Protein AF-A0A182RB66-F1 (afdb_monomer)

Foldseek 3Di:
DAFLALPPPD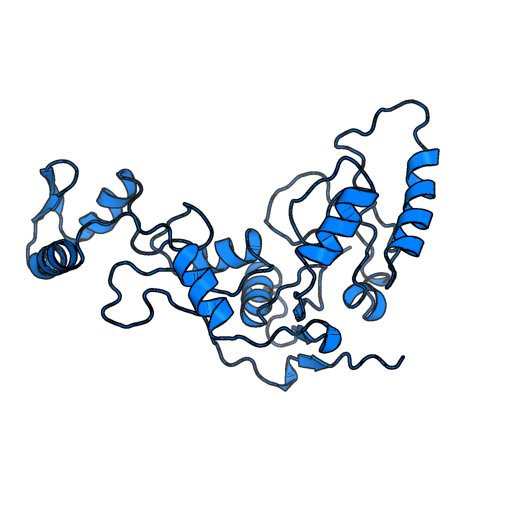DDDGLDADQVLLDPCLLQALDAFSHRNPSDGDNDLVVLLVVCVVVVVPCPPDQQDPVSRRQAASAARDGDNDSVVSSVCSCPLVQQQFKTWSRYNYTANEVVLSLLSCVVPVVVASVPTAIEGHPNNHDDDDVVLVVVLVVLAPDPDDDLVVVVVLVVCLVDQWDQDPVPRDIDGSVCVQVVCVVVVDHQKAASNDSDHDPDPSVLQSVCSHHVRHHFSKIAGSNDPDPPRIDGDDDDDDPVRYDYCPDPD

Radius of gyration: 21.82 Å; Cα contacts (8 Å, |Δi|>4): 409; chains: 1; bounding box: 57×40×67 Å

Mean predicted aligned error: 9.36 Å

Sequence (261 aa):
MVALQPWNGKDGNKMLLHTSKLTDQFLTAPFKCTAFNCGFYTNTSQTMASHFQRHQKLTTVHPITRDSSWLECCYCNYVSLSVHNLLQHIETVHKYSAYQCDRCCYRSRDPNSVRVHQLNYHLEYDADAKIVWIPSRQKEYSSMDRDIIMNHLKINFNDMEEYQNHMKAHGLIYIACHVCDLIVAANKMIDHISSHNIFMIQCIYCDYGINDVNTIMKHVVDEHSDELLCYHVRCSKNVPPFIRVQNRISPERFINCEQNF

InterPro domains:
  IPR013087 Zinc finger C2H2-type [SM00355] (31-55)
  IPR013087 Zinc finger C2H2-type [SM00355] (71-94)
  IPR013087 Zinc finger C2H2-type [SM00355] (99-122)
  IPR013087 Zinc finger C2H2-type [SM00355] (175-196)
  IPR013087 Zinc finger C2H2-type [SM00355] (201-224)

pLDDT: mean 80.56, std 15.14, range [34.31, 97.31]

Secondary structure (DSSP, 8-state):
-EESS---S--S---EE-GGG--HHHHH-SEE--STT---EES-HHHHHHHHHHHHTT-TTS-S-TT-GGGB-SSSS-B-SSHHHHHHHHHHTSTT--EEESSSS-EESSHHHHHHHHHHH-GGGTTT--EEE-GGG-----HHHHHHHHHH-----S-HHHHHHHHHGGGSSEEE-TTT--EEEGGGHHHHHHTTT--SEEESSSS-EES-HHHHHHHHHHH-TTS-SEEEETT--SSSSEEEP-----GGGEEE-----

Structure (mmCIF, N/CA/C/O backbone):
data_AF-A0A182RB66-F1
#
_entry.id   AF-A0A182RB66-F1
#
loop_
_atom_site.group_PDB
_atom_site.id
_atom_site.type_symbol
_atom_site.label_atom_id
_atom_site.label_alt_id
_atom_site.label_comp_id
_atom_site.label_asym_id
_atom_site.label_entity_id
_atom_site.label_seq_id
_atom_site.pdbx_PDB_ins_code
_atom_site.Cartn_x
_atom_site.Cartn_y
_atom_site.Cartn_z
_atom_site.occupancy
_atom_site.B_iso_or_equiv
_atom_site.auth_seq_id
_atom_site.auth_comp_id
_atom_site.auth_asym_id
_atom_site.auth_atom_id
_atom_site.pdbx_PDB_model_num
ATOM 1 N N . MET A 1 1 ? -2.127 -16.569 -14.114 1.00 64.25 1 MET A N 1
ATOM 2 C CA . MET A 1 1 ? -1.879 -15.151 -14.459 1.00 64.25 1 MET A CA 1
ATOM 3 C C . MET A 1 1 ? -2.036 -14.337 -13.189 1.00 64.25 1 MET A C 1
ATOM 5 O O . MET A 1 1 ? -2.871 -14.696 -12.371 1.00 64.25 1 MET A O 1
ATOM 9 N N . VAL A 1 2 ? -1.229 -13.299 -13.017 1.00 66.75 2 VAL A N 1
ATOM 10 C CA . VAL A 1 2 ? -1.176 -12.421 -11.843 1.00 66.75 2 VAL A CA 1
ATOM 11 C C . VAL A 1 2 ? -1.610 -11.024 -12.281 1.00 66.75 2 VAL A C 1
ATOM 13 O O . VAL A 1 2 ? -1.240 -10.590 -13.371 1.00 66.75 2 VAL A O 1
ATOM 16 N N . ALA A 1 3 ? -2.406 -10.326 -11.475 1.00 65.94 3 ALA A N 1
ATOM 17 C CA . ALA A 1 3 ? -2.737 -8.927 -11.739 1.00 65.94 3 ALA A CA 1
ATOM 18 C C . ALA A 1 3 ? -1.517 -8.024 -11.460 1.00 65.94 3 ALA A C 1
ATOM 20 O O . ALA A 1 3 ? -0.826 -8.205 -10.458 1.00 65.94 3 ALA A O 1
ATOM 21 N N . LEU A 1 4 ? -1.235 -7.078 -12.361 1.00 58.84 4 LEU A N 1
ATOM 22 C CA . LEU A 1 4 ? -0.075 -6.178 -12.282 1.00 58.84 4 LEU A CA 1
ATOM 23 C C . LEU A 1 4 ? -0.298 -4.919 -11.443 1.00 58.84 4 LEU A C 1
ATOM 25 O O . LEU A 1 4 ? 0.680 -4.283 -11.068 1.00 58.84 4 LEU A O 1
ATOM 29 N N . GLN A 1 5 ? -1.543 -4.547 -11.161 1.00 59.75 5 GLN A N 1
ATOM 30 C CA . GLN A 1 5 ? -1.842 -3.440 -10.256 1.00 59.75 5 GLN A CA 1
ATOM 31 C C . GLN A 1 5 ? -1.922 -3.947 -8.808 1.00 59.75 5 GLN A C 1
ATOM 33 O O . GLN A 1 5 ? -2.239 -5.127 -8.598 1.00 59.75 5 GLN A O 1
ATOM 38 N N . PRO A 1 6 ? -1.647 -3.097 -7.800 1.00 54.81 6 PRO A N 1
ATOM 39 C CA . PRO A 1 6 ? -1.922 -3.460 -6.420 1.00 54.81 6 PRO A CA 1
ATOM 40 C C . PRO A 1 6 ? -3.418 -3.709 -6.336 1.00 54.81 6 PRO A C 1
ATOM 42 O O . PRO A 1 6 ? -4.219 -2.875 -6.750 1.00 54.81 6 PRO A O 1
ATOM 45 N N . TRP A 1 7 ? -3.797 -4.895 -5.885 1.00 51.06 7 TRP A N 1
ATOM 46 C CA . TRP A 1 7 ? -5.198 -5.261 -5.797 1.00 51.06 7 TRP A CA 1
ATOM 47 C C . TRP A 1 7 ? -5.883 -4.334 -4.782 1.00 51.06 7 TRP A C 1
ATOM 49 O O . TRP A 1 7 ? -5.782 -4.561 -3.585 1.00 51.06 7 TRP A O 1
ATOM 59 N N . ASN A 1 8 ? -6.560 -3.286 -5.257 1.00 46.94 8 ASN A N 1
ATOM 60 C CA . ASN A 1 8 ? -7.491 -2.460 -4.477 1.00 46.94 8 ASN A CA 1
ATOM 61 C C . ASN A 1 8 ? -8.956 -2.856 -4.743 1.00 46.94 8 ASN A C 1
ATOM 63 O O . ASN A 1 8 ? -9.882 -2.105 -4.446 1.00 46.94 8 ASN A O 1
ATOM 67 N N . GLY A 1 9 ? -9.179 -4.022 -5.357 1.00 42.06 9 GLY A N 1
ATOM 68 C CA . GLY A 1 9 ? -10.512 -4.582 -5.563 1.00 42.06 9 GLY A CA 1
ATOM 69 C C . GLY A 1 9 ? -11.402 -3.847 -6.573 1.00 42.06 9 GLY A C 1
ATOM 70 O O . GLY A 1 9 ? -12.602 -4.106 -6.585 1.00 42.06 9 GLY A O 1
ATOM 71 N N . LYS A 1 10 ? -10.878 -2.956 -7.431 1.00 42.31 10 LYS A N 1
ATOM 72 C CA . LYS A 1 10 ? -11.688 -2.323 -8.489 1.00 42.31 10 LYS A CA 1
ATOM 73 C C . LYS A 1 10 ? -11.610 -3.123 -9.793 1.00 42.31 10 LYS A C 1
ATOM 75 O O . LYS A 1 10 ? -10.611 -3.104 -10.506 1.00 42.31 10 LYS A O 1
ATOM 80 N N . ASP A 1 11 ? -12.690 -3.846 -10.087 1.00 46.03 11 ASP A N 1
ATOM 81 C CA . ASP A 1 11 ? -12.911 -4.566 -11.343 1.00 46.03 11 ASP A CA 1
ATOM 82 C C . ASP A 1 11 ? -12.978 -3.590 -12.531 1.00 46.03 11 ASP A C 1
ATOM 84 O O . ASP A 1 11 ? -13.968 -2.894 -12.745 1.00 46.03 11 ASP A O 1
ATOM 88 N N . GLY A 1 12 ? -11.916 -3.560 -13.334 1.00 44.66 12 GLY A N 1
ATOM 89 C CA . GLY A 1 12 ? -11.898 -2.878 -14.624 1.00 44.66 12 GLY A CA 1
ATOM 90 C C . GLY A 1 12 ? -10.659 -3.261 -15.425 1.00 44.66 12 GLY A C 1
ATOM 91 O O . GLY A 1 12 ? -9.582 -2.748 -15.169 1.00 44.66 12 GLY A O 1
ATOM 92 N N . ASN A 1 13 ? -10.809 -4.189 -16.377 1.00 47.66 13 ASN A N 1
ATOM 93 C CA . ASN A 1 13 ? -9.812 -4.579 -17.389 1.00 47.66 13 ASN A CA 1
ATOM 94 C C . ASN A 1 13 ? -8.408 -4.917 -16.856 1.00 47.66 13 ASN A C 1
ATOM 96 O O . ASN A 1 13 ? -7.437 -4.184 -17.013 1.00 47.66 13 ASN A O 1
ATOM 100 N N . LYS A 1 14 ? -8.312 -6.113 -16.268 1.00 54.12 14 LYS A N 1
ATOM 101 C CA . LYS A 1 14 ? -7.110 -6.685 -15.653 1.00 54.12 14 LYS A CA 1
ATOM 102 C C . LYS A 1 14 ? -5.886 -6.599 -16.582 1.00 54.12 14 LYS A C 1
ATOM 104 O O . LYS A 1 14 ? -5.766 -7.352 -17.549 1.00 54.12 14 LYS A O 1
ATOM 109 N N . MET A 1 15 ? -4.929 -5.749 -16.219 1.00 67.19 15 MET A N 1
ATOM 110 C CA . MET A 1 15 ? -3.549 -5.820 -16.697 1.00 67.19 15 MET A CA 1
ATOM 111 C C . MET A 1 15 ? -2.899 -7.081 -16.120 1.00 67.19 15 MET A C 1
ATOM 113 O O . MET A 1 15 ? -2.427 -7.103 -14.983 1.00 67.19 15 MET A O 1
ATOM 117 N N . LEU A 1 16 ? -2.981 -8.181 -16.869 1.00 74.00 16 LEU A N 1
ATOM 118 C CA . LEU A 1 16 ? -2.509 -9.494 -16.437 1.00 74.00 16 LEU A CA 1
ATOM 119 C C . LEU A 1 16 ? -1.073 -9.745 -16.890 1.00 74.00 16 LEU A C 1
ATOM 121 O O . LEU A 1 16 ? -0.700 -9.469 -18.029 1.00 74.00 16 LEU A O 1
ATOM 125 N N . LEU A 1 17 ? -0.294 -10.358 -16.008 1.00 81.06 17 LEU A N 1
ATOM 126 C CA . LEU A 1 17 ? 1.013 -10.924 -16.297 1.00 81.06 17 LEU A CA 1
ATOM 127 C C . LEU A 1 17 ? 0.946 -12.444 -16.176 1.00 81.06 17 LEU A C 1
ATOM 129 O O . LEU A 1 17 ? 0.341 -12.989 -15.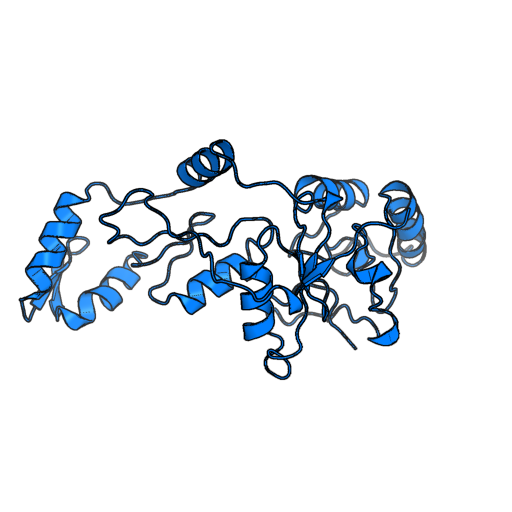251 1.00 81.06 17 LEU A O 1
ATOM 133 N N . HIS A 1 18 ? 1.585 -13.172 -17.086 1.00 83.25 18 HIS A N 1
ATOM 134 C CA . HIS A 1 18 ? 1.811 -14.592 -16.843 1.00 83.25 18 HIS A CA 1
ATOM 135 C C . HIS A 1 18 ? 2.675 -14.787 -15.594 1.00 83.25 18 HIS A C 1
ATOM 137 O O . HIS A 1 18 ? 3.691 -14.123 -15.432 1.00 83.25 18 HIS A O 1
ATOM 143 N N . THR A 1 19 ? 2.293 -15.730 -14.730 1.00 82.44 19 THR A N 1
ATOM 144 C CA . THR A 1 19 ? 3.001 -16.004 -13.469 1.00 82.44 19 THR A CA 1
ATOM 145 C C . THR A 1 19 ? 4.481 -16.333 -13.703 1.00 82.44 19 THR A C 1
ATOM 147 O O . THR A 1 19 ? 5.322 -15.947 -12.905 1.00 82.44 19 THR A O 1
ATOM 150 N N . SER A 1 20 ? 4.822 -16.940 -14.846 1.00 85.50 20 SER A N 1
ATOM 151 C CA . SER A 1 20 ? 6.209 -17.213 -15.253 1.00 85.50 20 SER A CA 1
ATOM 152 C C . SER A 1 20 ? 7.076 -15.965 -15.462 1.00 85.50 20 SER A C 1
ATOM 154 O O . SER A 1 20 ? 8.297 -16.074 -15.457 1.00 85.50 20 SER A O 1
ATOM 156 N N . LYS A 1 21 ? 6.473 -14.786 -15.659 1.00 87.75 21 LYS A N 1
ATOM 157 C CA . LYS A 1 21 ? 7.183 -13.506 -15.797 1.00 87.75 21 LYS A CA 1
ATOM 158 C C . LYS A 1 21 ? 7.322 -12.756 -14.465 1.00 87.75 21 LYS A C 1
ATOM 160 O O . LYS A 1 21 ? 8.001 -11.735 -14.426 1.00 87.75 21 LYS A O 1
ATOM 165 N N . LEU A 1 22 ? 6.694 -13.239 -13.390 1.00 87.56 22 LEU A N 1
ATOM 166 C CA . LEU A 1 22 ? 6.796 -12.662 -12.049 1.00 87.56 22 LEU A CA 1
ATOM 167 C C . LEU A 1 22 ? 8.047 -13.203 -11.336 1.00 87.56 22 LEU A C 1
ATOM 169 O O . LEU A 1 22 ? 7.955 -13.965 -10.381 1.00 87.56 22 LEU A O 1
ATOM 173 N N . THR A 1 23 ? 9.220 -12.864 -11.860 1.00 91.12 23 THR A N 1
ATOM 174 C CA . THR A 1 23 ? 10.509 -13.276 -11.287 1.00 91.12 23 THR A CA 1
ATOM 175 C C . THR A 1 23 ? 10.946 -12.335 -10.161 1.00 91.12 23 THR A C 1
ATOM 177 O O . THR A 1 23 ? 10.475 -11.198 -10.077 1.00 91.12 23 THR A O 1
ATOM 180 N N . ASP A 1 24 ? 11.916 -12.748 -9.344 1.00 89.31 24 ASP A N 1
ATOM 181 C CA . ASP A 1 24 ? 12.497 -11.890 -8.296 1.00 89.31 24 ASP A CA 1
ATOM 182 C C . ASP A 1 24 ? 13.080 -10.589 -8.872 1.00 89.31 24 ASP A C 1
ATOM 184 O O . ASP A 1 24 ? 12.926 -9.506 -8.304 1.00 89.31 24 ASP A O 1
ATOM 188 N N . GLN A 1 25 ? 13.691 -10.668 -10.057 1.00 92.62 25 GLN A N 1
ATOM 189 C CA . GLN A 1 25 ? 14.208 -9.501 -10.777 1.00 92.62 25 GLN A CA 1
ATOM 190 C C . GLN A 1 25 ? 13.083 -8.553 -11.211 1.00 92.62 25 GLN A C 1
ATOM 192 O O . GLN A 1 25 ? 13.214 -7.334 -11.087 1.00 92.62 25 GLN A O 1
ATOM 197 N N . PHE A 1 26 ? 11.956 -9.100 -11.675 1.00 92.62 26 PHE A N 1
ATOM 198 C CA . PHE A 1 26 ? 10.782 -8.301 -12.006 1.00 92.62 26 PHE A CA 1
ATOM 199 C C . PHE A 1 26 ? 10.230 -7.604 -10.755 1.00 92.62 26 PHE A C 1
ATOM 201 O O . PHE A 1 26 ? 10.012 -6.390 -10.768 1.00 92.62 26 PHE A O 1
ATOM 208 N N . LEU A 1 27 ? 10.038 -8.345 -9.658 1.00 91.06 27 LEU A N 1
ATOM 209 C CA . LEU A 1 27 ? 9.483 -7.835 -8.399 1.00 91.06 27 LEU A CA 1
ATOM 210 C C . LEU A 1 27 ? 10.347 -6.722 -7.789 1.00 91.06 27 LEU A C 1
ATOM 212 O O . LEU A 1 27 ? 9.823 -5.673 -7.398 1.00 91.06 27 LEU A O 1
ATOM 216 N N . THR A 1 28 ? 11.666 -6.900 -7.782 1.00 92.62 28 THR A N 1
ATOM 217 C CA . THR A 1 28 ? 12.620 -5.946 -7.190 1.00 92.62 28 THR A CA 1
ATOM 218 C C . THR A 1 28 ? 12.803 -4.677 -8.028 1.00 92.62 28 THR A C 1
ATOM 220 O O . THR A 1 28 ? 12.986 -3.585 -7.473 1.00 92.62 28 THR A O 1
ATOM 223 N N . ALA A 1 29 ? 12.642 -4.758 -9.353 1.00 94.06 29 ALA A N 1
ATOM 224 C CA . ALA A 1 29 ? 12.811 -3.610 -10.240 1.00 94.06 29 ALA A CA 1
ATOM 225 C C . ALA A 1 29 ? 11.883 -2.421 -9.878 1.00 94.06 29 ALA A C 1
ATOM 227 O O . ALA A 1 29 ? 10.716 -2.613 -9.520 1.00 94.06 29 ALA A O 1
ATOM 228 N N . PRO A 1 30 ? 12.363 -1.164 -9.928 1.00 93.88 30 PRO A N 1
ATOM 229 C CA . PRO A 1 30 ? 11.549 0.034 -9.714 1.00 93.88 30 PRO A CA 1
ATOM 230 C C . PRO A 1 30 ? 10.551 0.266 -10.842 1.00 93.88 30 PRO A C 1
ATOM 232 O O . PRO A 1 30 ? 9.415 0.634 -10.565 1.00 93.88 30 PRO A O 1
ATOM 235 N N . PHE A 1 31 ? 10.929 0.010 -12.092 1.00 94.94 31 PHE A N 1
ATOM 236 C CA . PHE A 1 31 ? 10.074 0.288 -13.239 1.00 94.94 31 PHE A CA 1
ATOM 237 C C . PHE A 1 31 ? 9.595 -1.021 -13.852 1.00 94.94 31 PHE A C 1
ATOM 239 O O . PHE A 1 31 ? 10.403 -1.867 -14.235 1.00 94.94 31 PHE A O 1
ATOM 246 N N . LYS A 1 32 ? 8.275 -1.166 -13.974 1.00 93.69 32 LYS A N 1
ATOM 247 C CA . LYS A 1 32 ? 7.607 -2.306 -14.608 1.00 93.69 32 LYS A CA 1
ATOM 248 C C . LYS A 1 32 ? 6.601 -1.781 -15.623 1.00 93.69 32 LYS A C 1
ATOM 250 O O . LYS A 1 32 ? 5.924 -0.791 -15.360 1.00 93.69 32 LYS A O 1
ATOM 255 N N . CYS A 1 33 ? 6.506 -2.434 -16.773 1.00 90.69 33 CYS A N 1
ATOM 256 C CA . CYS A 1 33 ? 5.466 -2.131 -17.740 1.00 90.69 33 CYS A CA 1
ATOM 257 C C . CYS A 1 33 ? 4.166 -2.823 -17.323 1.00 90.69 33 CYS A C 1
ATOM 259 O O . CYS A 1 33 ? 4.133 -4.042 -17.147 1.00 90.69 33 CYS A O 1
ATOM 261 N N . THR A 1 34 ? 3.105 -2.038 -17.197 1.00 87.88 34 THR A N 1
ATOM 262 C CA . THR A 1 34 ? 1.755 -2.503 -16.867 1.00 87.88 34 THR A CA 1
ATOM 263 C C . THR A 1 34 ? 0.995 -3.026 -18.077 1.00 87.88 34 THR A C 1
ATOM 265 O O . THR A 1 34 ? 0.014 -3.721 -17.869 1.00 87.88 34 THR A O 1
ATOM 268 N N . ALA A 1 35 ? 1.446 -2.779 -19.317 1.00 84.81 35 ALA A N 1
ATOM 269 C CA . ALA A 1 35 ? 0.765 -3.278 -20.512 1.00 84.81 35 ALA A CA 1
ATOM 270 C C . ALA A 1 35 ? 0.552 -4.798 -20.460 1.00 84.81 35 ALA A C 1
ATOM 272 O O . ALA A 1 35 ? 1.440 -5.553 -20.043 1.00 84.81 35 ALA A O 1
ATOM 273 N N . PHE A 1 36 ? -0.617 -5.232 -20.941 1.00 82.62 36 PHE A N 1
ATOM 274 C CA . PHE A 1 36 ? -1.063 -6.621 -20.885 1.00 82.62 36 PHE A CA 1
ATOM 275 C C . PHE A 1 36 ? 0.031 -7.594 -21.329 1.00 82.62 36 PHE A C 1
ATOM 277 O O . PHE A 1 36 ? 0.526 -7.548 -22.457 1.00 82.62 36 PHE A O 1
ATOM 284 N N . ASN A 1 37 ? 0.406 -8.483 -20.412 1.00 82.94 37 ASN A N 1
ATOM 285 C CA . ASN A 1 37 ? 1.409 -9.520 -20.595 1.00 82.94 37 ASN A CA 1
ATOM 286 C C . ASN A 1 37 ? 2.747 -9.029 -21.185 1.00 82.94 37 ASN A C 1
ATOM 288 O O . ASN A 1 37 ? 3.475 -9.818 -21.790 1.00 82.94 37 ASN A O 1
ATOM 292 N N . CYS A 1 38 ? 3.118 -7.759 -21.011 1.00 88.19 38 CYS A N 1
ATOM 293 C CA . CYS A 1 38 ? 4.413 -7.271 -21.470 1.00 88.19 38 CYS A CA 1
ATOM 294 C C . CYS A 1 38 ? 5.529 -7.910 -20.633 1.00 88.19 38 CYS A C 1
ATOM 296 O O . CYS A 1 38 ? 6.344 -8.682 -21.146 1.00 88.19 38 CYS A O 1
ATOM 298 N N . GLY A 1 39 ? 5.499 -7.673 -19.319 1.00 89.62 39 GLY A N 1
ATOM 299 C CA . GLY A 1 39 ? 6.496 -8.190 -18.379 1.00 89.62 39 GLY A CA 1
ATOM 300 C C . GLY A 1 39 ? 7.878 -7.564 -18.529 1.00 89.62 39 GLY A C 1
ATOM 301 O O . GLY A 1 39 ? 8.844 -8.103 -18.002 1.00 89.62 39 GLY A O 1
ATOM 302 N N . PHE A 1 40 ? 7.989 -6.446 -19.249 1.00 93.69 40 PHE A N 1
ATOM 303 C CA . PHE A 1 40 ? 9.221 -5.674 -19.290 1.00 93.69 40 PHE A CA 1
ATOM 304 C C . PHE A 1 40 ? 9.434 -4.950 -17.957 1.00 93.69 40 PHE A C 1
ATOM 306 O O . PHE A 1 40 ? 8.498 -4.374 -17.395 1.00 93.69 40 PHE A O 1
ATOM 313 N N . TYR A 1 41 ? 10.671 -4.951 -17.473 1.00 95.62 41 TYR A N 1
ATOM 314 C CA . TYR A 1 41 ? 11.088 -4.273 -16.252 1.00 95.62 41 TYR A CA 1
ATOM 315 C C . TYR A 1 41 ? 12.510 -3.743 -16.402 1.00 95.62 41 TYR A C 1
ATOM 317 O O . TYR A 1 41 ? 13.268 -4.196 -17.260 1.00 95.62 41 TYR A O 1
ATOM 325 N N . THR A 1 42 ? 12.873 -2.770 -15.571 1.00 96.56 42 THR A N 1
ATOM 326 C CA . THR A 1 42 ? 14.226 -2.212 -15.539 1.00 96.56 42 THR A CA 1
ATOM 327 C C . THR A 1 42 ? 14.488 -1.425 -14.255 1.00 96.56 42 THR A C 1
ATOM 329 O O . THR A 1 42 ? 13.564 -1.025 -13.542 1.00 96.56 42 THR A O 1
ATOM 332 N N . ASN A 1 43 ? 15.769 -1.175 -13.987 1.00 94.69 43 ASN A N 1
ATOM 333 C CA . ASN A 1 43 ? 16.257 -0.375 -12.870 1.00 94.69 43 ASN A CA 1
ATOM 334 C C . ASN A 1 43 ? 16.429 1.116 -13.189 1.00 94.69 43 ASN A C 1
ATOM 336 O O . ASN A 1 43 ? 16.695 1.885 -12.271 1.00 94.69 43 ASN A O 1
ATOM 340 N N . THR A 1 44 ? 16.258 1.544 -14.446 1.00 95.75 44 THR A N 1
ATOM 341 C CA . THR A 1 44 ? 16.465 2.949 -14.839 1.00 95.75 44 THR A CA 1
ATOM 342 C C . THR A 1 44 ? 15.264 3.535 -15.575 1.00 95.75 44 THR A C 1
ATOM 344 O O . THR A 1 44 ? 14.657 2.888 -16.433 1.00 95.75 44 THR A O 1
ATOM 347 N N . SER A 1 45 ? 14.926 4.789 -15.278 1.00 95.81 45 SER A N 1
ATOM 348 C CA . SER A 1 45 ? 13.811 5.482 -15.929 1.00 95.81 45 SER A CA 1
ATOM 349 C C . SER A 1 45 ? 14.071 5.708 -17.419 1.00 95.81 45 SER A C 1
ATOM 351 O O . SER A 1 45 ? 13.151 5.589 -18.223 1.00 95.81 45 SER A O 1
ATOM 353 N N . GLN A 1 46 ? 15.325 5.920 -17.831 1.00 95.81 46 GLN A N 1
ATOM 354 C CA . GLN A 1 46 ? 15.696 6.135 -19.237 1.00 95.81 46 GLN A CA 1
ATOM 355 C C . GLN A 1 46 ? 15.412 4.904 -20.113 1.00 95.81 46 GLN A C 1
ATOM 357 O O . GLN A 1 46 ? 14.892 5.025 -21.228 1.00 95.81 46 GLN A O 1
ATOM 362 N N . THR A 1 47 ? 15.719 3.704 -19.611 1.00 97.06 47 THR A N 1
ATOM 363 C CA . THR A 1 47 ? 15.442 2.462 -20.351 1.00 97.06 47 THR A CA 1
ATOM 364 C C . THR A 1 47 ? 13.945 2.161 -20.390 1.00 97.06 47 THR A C 1
ATOM 366 O O . THR A 1 47 ? 13.451 1.724 -21.430 1.00 97.06 47 THR A O 1
ATOM 369 N N . MET A 1 48 ? 13.197 2.477 -19.324 1.00 95.88 48 MET A N 1
ATOM 370 C CA . MET A 1 48 ? 11.737 2.351 -19.338 1.00 95.88 48 MET A CA 1
ATOM 371 C C . MET A 1 48 ? 11.088 3.348 -20.308 1.00 95.88 48 MET A C 1
ATOM 373 O O . MET A 1 48 ? 10.212 2.972 -21.085 1.00 95.88 48 MET A O 1
ATOM 377 N N . ALA A 1 49 ? 11.560 4.597 -20.337 1.00 94.38 49 ALA A N 1
ATOM 378 C CA . ALA A 1 49 ? 11.080 5.604 -21.279 1.00 94.38 49 ALA A CA 1
ATOM 379 C C . ALA A 1 49 ? 11.274 5.153 -22.734 1.00 94.38 49 ALA A C 1
ATOM 381 O O . ALA A 1 49 ? 10.356 5.246 -23.549 1.00 94.38 49 ALA A O 1
ATOM 382 N N . SER A 1 50 ? 12.450 4.595 -23.037 1.00 93.75 50 SER A N 1
ATOM 383 C CA . SER A 1 50 ? 12.756 4.027 -24.355 1.00 93.75 50 SER A CA 1
ATOM 384 C C . SER A 1 50 ? 11.848 2.837 -24.686 1.00 93.75 50 SER A C 1
ATOM 386 O O . SER A 1 50 ? 11.379 2.709 -25.817 1.00 93.75 50 SER A O 1
ATOM 388 N N . HIS A 1 51 ? 11.546 1.984 -23.702 1.00 93.50 51 HIS A N 1
ATOM 389 C CA . HIS A 1 51 ? 10.613 0.872 -23.872 1.00 93.50 51 HIS A CA 1
ATOM 390 C C . HIS A 1 51 ? 9.191 1.347 -24.217 1.00 93.50 51 HIS A C 1
ATOM 392 O O . HIS A 1 51 ? 8.593 0.817 -25.156 1.00 93.50 51 HIS A O 1
ATOM 398 N N . PHE A 1 52 ? 8.661 2.371 -23.537 1.00 90.81 52 PHE A N 1
ATOM 399 C CA . PHE A 1 52 ? 7.300 2.874 -23.778 1.00 90.81 52 PHE A CA 1
ATOM 400 C C . PHE A 1 52 ? 7.078 3.448 -25.184 1.00 90.81 52 PHE A C 1
ATOM 402 O O . PHE A 1 52 ? 5.958 3.388 -25.693 1.00 90.81 52 PHE A O 1
ATOM 409 N N . GLN A 1 53 ? 8.133 3.890 -25.878 1.00 87.69 53 GLN A N 1
ATOM 410 C CA . GLN A 1 53 ? 8.036 4.292 -27.289 1.00 87.69 53 GLN A CA 1
ATOM 411 C C . GLN A 1 53 ? 7.544 3.155 -28.203 1.00 87.69 53 GLN A C 1
ATOM 413 O O . GLN A 1 53 ? 6.984 3.414 -29.268 1.00 87.69 53 GLN A O 1
ATOM 418 N N . ARG A 1 54 ? 7.735 1.888 -27.809 1.00 86.94 54 ARG A N 1
ATOM 419 C CA . ARG A 1 54 ? 7.248 0.723 -28.567 1.00 86.94 54 ARG A CA 1
ATOM 420 C C . ARG A 1 54 ? 5.727 0.583 -28.494 1.00 86.94 54 ARG A C 1
ATOM 422 O O . ARG A 1 54 ? 5.135 0.137 -29.470 1.00 86.94 54 ARG A O 1
ATOM 429 N N . HIS A 1 55 ? 5.111 1.003 -27.386 1.00 83.12 55 HIS A N 1
ATOM 430 C CA . HIS A 1 55 ? 3.650 1.026 -27.232 1.00 83.12 55 HIS A CA 1
ATOM 431 C C . HIS A 1 55 ? 3.032 2.227 -27.953 1.00 83.12 55 HIS A C 1
ATOM 433 O O . HIS A 1 55 ? 2.002 2.092 -28.602 1.00 83.12 55 HIS A O 1
ATOM 439 N N . GLN A 1 56 ? 3.724 3.372 -27.951 1.00 70.38 56 GLN A N 1
ATOM 440 C CA . GLN A 1 56 ? 3.290 4.593 -28.643 1.00 70.38 56 GLN A CA 1
ATOM 441 C C . GLN A 1 56 ? 3.166 4.426 -30.173 1.00 70.38 56 GLN A C 1
ATOM 443 O O . GLN A 1 56 ? 2.363 5.105 -30.807 1.00 70.38 56 GLN A O 1
ATOM 448 N N . LYS A 1 57 ? 3.957 3.533 -30.784 1.00 62.28 57 LYS A N 1
ATOM 449 C CA . LYS A 1 57 ? 4.021 3.359 -32.249 1.00 62.28 57 LYS A CA 1
ATOM 450 C C . LYS A 1 57 ? 2.910 2.483 -32.847 1.00 62.28 57 LYS A C 1
ATOM 452 O O . LYS A 1 57 ? 2.763 2.485 -34.064 1.00 62.28 57 LYS A O 1
ATOM 457 N N . LEU A 1 58 ? 2.136 1.753 -32.039 1.00 55.62 58 LEU A N 1
ATOM 458 C CA . LEU A 1 58 ? 1.092 0.840 -32.536 1.00 55.62 58 LEU A CA 1
ATOM 459 C C . LEU A 1 58 ? -0.285 1.507 -32.728 1.00 55.62 58 LEU A C 1
ATOM 461 O O . LEU A 1 58 ? -1.148 0.919 -33.371 1.00 55.62 58 LEU A O 1
ATOM 465 N N . THR A 1 59 ? -0.499 2.729 -32.229 1.00 50.03 59 THR A N 1
ATOM 466 C CA . THR A 1 59 ? -1.805 3.41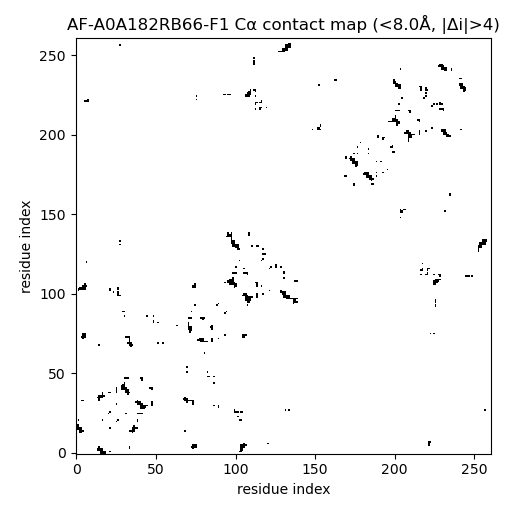5 -32.257 1.00 50.03 59 THR A CA 1
ATOM 467 C C . THR A 1 59 ? -1.725 4.764 -32.974 1.00 50.03 59 THR A C 1
ATOM 469 O O . THR A 1 59 ? -1.972 5.811 -32.386 1.00 50.03 59 THR A O 1
ATOM 472 N N . THR A 1 60 ? -1.401 4.782 -34.267 1.00 47.97 60 THR A N 1
ATOM 473 C CA . THR A 1 60 ? -1.386 6.019 -35.080 1.00 47.97 60 THR A CA 1
ATOM 474 C C . THR A 1 60 ? -2.771 6.638 -35.340 1.00 47.97 60 THR A C 1
ATOM 476 O O . THR A 1 60 ? -2.877 7.550 -36.153 1.00 47.97 60 THR A O 1
ATOM 479 N N . VAL A 1 61 ? -3.839 6.195 -34.661 1.00 48.91 61 VAL A N 1
ATOM 480 C CA . VAL A 1 61 ? -5.205 6.724 -34.867 1.00 48.91 61 VAL A CA 1
ATOM 481 C C . VAL A 1 61 ? -5.934 7.090 -33.566 1.00 48.91 61 VAL A C 1
ATOM 483 O O . VAL A 1 61 ? -6.994 7.707 -33.623 1.00 48.91 61 VAL A O 1
ATOM 486 N N . HIS A 1 62 ? -5.376 6.815 -32.383 1.00 48.78 62 HIS A N 1
ATOM 487 C CA . HIS A 1 62 ? -6.052 7.161 -31.130 1.00 48.78 62 HIS A CA 1
ATOM 488 C C . HIS A 1 62 ? -5.198 8.097 -30.266 1.00 48.78 62 HIS A C 1
ATOM 490 O O . HIS A 1 62 ? -4.010 7.827 -30.078 1.00 48.78 62 HIS A O 1
ATOM 496 N N . PRO A 1 63 ? -5.776 9.206 -29.753 1.00 51.47 63 PRO A N 1
ATOM 497 C CA . PRO A 1 63 ? -5.160 10.016 -28.705 1.00 51.47 63 PRO A CA 1
ATOM 498 C C . PRO A 1 63 ? -4.697 9.137 -27.539 1.00 51.47 63 PRO A C 1
ATOM 500 O O . PRO A 1 63 ? -5.152 8.006 -27.397 1.00 51.47 63 PRO A O 1
ATOM 503 N N . ILE A 1 64 ? -3.844 9.660 -26.661 1.00 53.91 64 ILE A N 1
ATOM 504 C CA . ILE A 1 64 ? -3.583 9.026 -25.363 1.00 53.91 64 ILE A CA 1
ATOM 505 C C . ILE A 1 64 ? -4.930 8.939 -24.620 1.00 53.91 64 ILE A C 1
ATOM 507 O O . ILE A 1 64 ? -5.401 9.932 -24.068 1.00 53.91 64 ILE A O 1
ATOM 511 N N . THR A 1 65 ? -5.601 7.787 -24.689 1.00 53.47 65 THR A N 1
ATOM 512 C CA . THR A 1 65 ? -6.875 7.519 -24.008 1.00 53.47 65 THR A CA 1
ATOM 513 C C . THR A 1 65 ? -6.632 6.783 -22.693 1.00 53.47 65 THR A C 1
ATOM 515 O O . THR A 1 65 ? -5.524 6.322 -22.408 1.00 53.47 65 THR A O 1
ATOM 518 N N . ARG A 1 66 ? -7.706 6.604 -21.911 1.00 50.06 66 ARG A N 1
ATOM 519 C CA . ARG A 1 66 ? -7.748 5.707 -20.743 1.00 50.06 66 ARG A CA 1
ATOM 520 C C . ARG A 1 66 ? -7.373 4.247 -21.063 1.00 50.06 66 ARG A C 1
ATOM 522 O O . ARG A 1 66 ? -7.187 3.480 -20.133 1.00 50.06 66 ARG A O 1
ATOM 529 N N . ASP A 1 67 ? -7.227 3.869 -22.336 1.00 58.09 67 ASP A N 1
ATOM 530 C CA . ASP A 1 67 ? -6.824 2.517 -22.750 1.00 58.09 67 ASP A CA 1
ATOM 531 C C . ASP A 1 67 ? -5.292 2.326 -22.798 1.00 58.09 67 ASP A C 1
ATOM 533 O O . ASP A 1 67 ? -4.801 1.210 -22.988 1.00 58.09 67 ASP A O 1
ATOM 537 N N . SER A 1 68 ? -4.510 3.400 -22.606 1.00 74.94 68 SER A N 1
ATOM 538 C CA . SER A 1 68 ? -3.037 3.365 -22.578 1.00 74.94 68 SER A CA 1
ATOM 539 C C . SER A 1 68 ? -2.499 2.881 -21.231 1.00 74.94 68 SER A C 1
ATOM 541 O O . SER A 1 68 ? -1.834 3.614 -20.500 1.00 74.94 68 SER A O 1
ATOM 543 N N . SER A 1 69 ? -2.766 1.618 -20.913 1.00 80.19 69 SER A N 1
ATOM 544 C CA . SER A 1 69 ? -2.403 0.998 -19.632 1.00 80.19 69 SER A CA 1
ATOM 545 C C . SER A 1 69 ? -0.936 1.142 -19.214 1.00 80.19 69 SER A C 1
ATOM 547 O O . SER A 1 69 ? -0.657 1.222 -18.025 1.00 80.19 69 SER A O 1
ATOM 549 N N . TRP A 1 70 ? 0.023 1.235 -20.147 1.00 85.62 70 TRP A N 1
ATOM 550 C CA . TRP A 1 70 ? 1.450 1.443 -19.833 1.00 85.62 70 TRP A CA 1
ATOM 551 C C . TRP A 1 70 ? 1.776 2.825 -19.238 1.00 85.62 70 TRP A C 1
ATOM 553 O O . TRP A 1 70 ? 2.927 3.062 -18.873 1.00 85.62 70 TRP A O 1
ATOM 563 N N . LEU A 1 71 ? 0.798 3.735 -19.160 1.00 88.50 71 LEU A N 1
ATOM 564 C CA . LEU A 1 71 ? 0.897 5.014 -18.447 1.00 88.50 71 LEU A CA 1
ATOM 565 C C . LEU A 1 71 ? 0.297 4.969 -17.030 1.00 88.50 71 LEU A C 1
ATOM 567 O O . LEU A 1 71 ? 0.258 5.990 -16.337 1.00 88.50 71 LEU A O 1
ATOM 571 N N . GLU A 1 72 ? -0.136 3.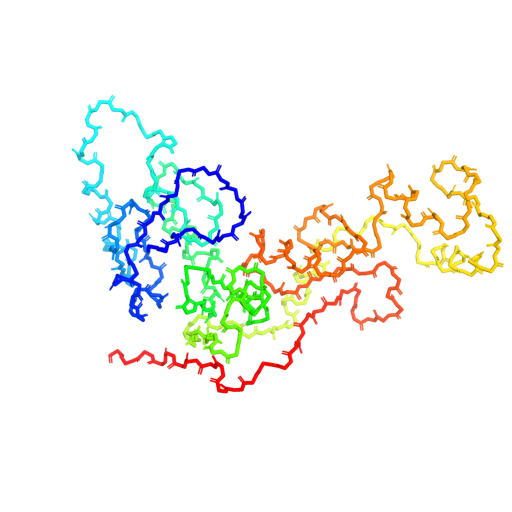796 -16.584 1.00 88.75 72 GLU A N 1
ATOM 572 C CA . GLU A 1 72 ? -0.583 3.550 -15.217 1.00 88.75 72 GLU A CA 1
ATOM 573 C C . GLU A 1 72 ? 0.597 3.168 -14.322 1.00 88.75 72 GLU A C 1
ATOM 575 O O . GLU A 1 72 ? 1.537 2.480 -14.736 1.00 88.75 72 GLU A O 1
ATOM 580 N N . CYS A 1 73 ? 0.541 3.589 -13.062 1.00 89.62 73 CYS A N 1
ATOM 581 C CA . CYS A 1 73 ? 1.486 3.127 -12.063 1.00 89.62 73 CYS A CA 1
ATOM 582 C C . CYS A 1 73 ? 1.219 1.658 -11.707 1.00 89.62 73 CYS A C 1
ATOM 584 O O . CYS A 1 73 ? 0.094 1.257 -11.432 1.00 89.62 73 CYS A O 1
ATOM 586 N N . CYS A 1 74 ? 2.273 0.842 -11.643 1.00 87.56 74 CYS A N 1
ATOM 587 C CA . CYS A 1 74 ? 2.166 -0.548 -11.180 1.00 87.56 74 CYS A CA 1
ATOM 588 C C . CYS A 1 74 ? 2.022 -0.683 -9.652 1.00 87.56 74 CYS A C 1
ATOM 590 O O . CYS A 1 74 ? 1.907 -1.801 -9.151 1.00 87.56 74 CYS A O 1
ATOM 592 N N . TYR A 1 75 ? 2.047 0.430 -8.913 1.00 89.00 75 TYR A N 1
ATOM 593 C CA . TYR A 1 75 ? 2.080 0.448 -7.448 1.00 89.00 75 TYR A CA 1
ATOM 594 C C . TYR A 1 75 ? 0.937 1.234 -6.798 1.00 89.00 75 TYR A C 1
ATOM 596 O O . TYR A 1 75 ? 0.741 1.098 -5.596 1.00 89.00 75 TYR A O 1
ATOM 604 N N . CYS A 1 76 ? 0.169 2.018 -7.556 1.00 87.62 76 CYS A N 1
ATOM 605 C CA . CYS A 1 76 ? -1.007 2.729 -7.052 1.00 87.62 76 CYS A CA 1
ATOM 606 C C . CYS A 1 76 ? -1.964 3.093 -8.199 1.00 87.62 76 CYS A C 1
ATOM 608 O O . CYS A 1 76 ? -1.690 2.814 -9.363 1.00 87.62 76 CYS A O 1
ATOM 610 N N . ASN A 1 77 ? -3.066 3.775 -7.880 1.00 85.75 77 ASN A N 1
ATOM 611 C CA . ASN A 1 77 ? -4.101 4.168 -8.849 1.00 85.75 77 ASN A CA 1
ATOM 612 C C . ASN A 1 77 ? -3.728 5.381 -9.721 1.00 85.75 77 ASN A C 1
ATOM 614 O O . ASN A 1 77 ? -4.584 5.931 -10.415 1.00 85.75 77 ASN A O 1
ATOM 618 N N . TYR A 1 78 ? -2.481 5.852 -9.658 1.00 87.00 78 TYR A N 1
ATOM 619 C CA . TYR A 1 78 ? -2.042 6.994 -10.448 1.00 87.00 78 TYR A CA 1
ATOM 620 C C . TYR A 1 78 ? -1.981 6.634 -11.936 1.00 87.00 78 TYR A C 1
ATOM 622 O O . TYR A 1 78 ? -1.277 5.709 -12.343 1.00 87.00 78 TYR A O 1
ATOM 630 N N . VAL A 1 79 ? -2.685 7.416 -12.753 1.00 87.25 79 VAL A N 1
ATOM 631 C CA . VAL A 1 79 ? -2.654 7.329 -14.215 1.00 87.25 79 VAL A CA 1
ATOM 632 C C . VAL A 1 79 ? -2.086 8.628 -14.754 1.00 87.25 79 VAL A C 1
ATOM 634 O O . VAL A 1 79 ? -2.581 9.712 -14.436 1.00 87.25 79 VAL A O 1
ATOM 637 N N . SER A 1 80 ? -1.039 8.528 -15.567 1.00 87.44 80 SER A N 1
ATOM 638 C CA . SER A 1 80 ? -0.392 9.694 -16.152 1.00 87.44 80 SER A CA 1
ATOM 639 C C . SER A 1 80 ? -0.805 9.926 -17.600 1.00 87.44 80 SER A C 1
ATOM 641 O O . SER A 1 80 ? -1.177 9.006 -18.319 1.00 87.44 80 SER A O 1
ATOM 643 N N . LEU A 1 81 ? -0.674 11.172 -18.055 1.00 85.81 81 LEU A N 1
ATOM 644 C CA . LEU A 1 81 ? -0.828 11.536 -19.468 1.00 85.81 81 LEU A CA 1
ATOM 645 C C . LEU A 1 81 ? 0.517 11.611 -20.205 1.00 85.81 81 LEU A C 1
ATOM 647 O O . LEU A 1 81 ? 0.548 11.871 -21.406 1.00 85.81 81 LEU A O 1
ATOM 651 N N . SER A 1 82 ? 1.641 11.407 -19.509 1.00 88.19 82 SER A N 1
ATOM 652 C CA . SER A 1 82 ? 2.967 11.407 -20.124 1.00 88.19 82 SER A CA 1
ATOM 653 C C . SER A 1 82 ? 3.898 10.387 -19.474 1.00 88.19 82 SER A C 1
ATOM 655 O O . SER A 1 82 ? 3.811 10.091 -18.282 1.00 88.19 82 SER A O 1
ATOM 657 N N . VAL A 1 83 ? 4.835 9.871 -20.272 1.00 91.81 83 VAL A N 1
ATOM 658 C CA . VAL A 1 83 ? 5.880 8.950 -19.801 1.00 91.81 83 VAL A CA 1
ATOM 659 C C . VAL A 1 83 ? 6.736 9.600 -18.714 1.00 91.81 83 VAL A C 1
ATOM 661 O O . VAL A 1 83 ? 7.029 8.970 -17.704 1.00 91.81 83 VAL A O 1
ATOM 664 N N . HIS A 1 84 ? 7.113 10.867 -18.902 1.00 94.06 84 HIS A N 1
ATOM 665 C CA . HIS A 1 84 ? 7.942 11.593 -17.943 1.00 94.06 84 HIS A CA 1
ATOM 666 C C . HIS A 1 84 ? 7.273 11.688 -16.567 1.00 94.06 84 HIS A C 1
ATOM 668 O O . HIS A 1 84 ? 7.890 11.334 -15.566 1.00 94.06 84 HIS A O 1
ATOM 674 N N . ASN A 1 85 ? 5.998 12.083 -16.531 1.00 94.69 85 ASN A N 1
ATOM 675 C CA . ASN A 1 85 ? 5.266 12.268 -15.281 1.00 94.69 85 ASN A CA 1
ATOM 676 C C . ASN A 1 85 ? 5.047 10.937 -14.548 1.00 94.69 85 ASN A C 1
ATOM 678 O O . ASN A 1 85 ? 5.165 10.899 -13.326 1.00 94.69 85 ASN A O 1
ATOM 682 N N . LEU A 1 86 ? 4.784 9.836 -15.267 1.00 94.25 86 LEU A N 1
ATOM 683 C CA . LEU A 1 86 ? 4.698 8.508 -14.648 1.00 94.25 86 LEU A CA 1
ATOM 684 C C . LEU A 1 86 ? 6.031 8.088 -14.013 1.00 94.25 86 LEU A C 1
ATOM 686 O O . LEU A 1 86 ? 6.056 7.620 -12.876 1.00 94.25 86 LEU A O 1
ATOM 690 N N . LEU A 1 87 ? 7.141 8.236 -14.739 1.00 96.31 87 LEU A N 1
ATOM 691 C CA . LEU A 1 87 ? 8.453 7.825 -14.236 1.00 96.31 87 LEU A CA 1
ATOM 692 C C . LEU A 1 87 ? 8.878 8.674 -13.034 1.00 96.31 87 LEU A C 1
ATOM 694 O O . LEU A 1 87 ? 9.314 8.114 -12.030 1.00 96.31 87 LEU A O 1
ATOM 698 N N . GLN A 1 88 ? 8.658 9.990 -13.094 1.00 97.31 88 GLN A N 1
ATOM 699 C CA . GLN A 1 88 ? 8.898 10.891 -11.968 1.00 97.31 88 GLN A CA 1
ATOM 700 C C . GLN A 1 88 ? 8.016 10.538 -10.763 1.00 97.31 88 GLN A C 1
ATOM 702 O O . GLN A 1 88 ? 8.500 10.528 -9.633 1.00 97.31 88 GLN A O 1
ATOM 707 N N . HIS A 1 89 ? 6.736 10.220 -10.981 1.00 95.88 89 HIS A N 1
ATOM 708 C CA . HIS A 1 89 ? 5.841 9.748 -9.924 1.00 95.88 89 HIS A CA 1
ATOM 709 C C . HIS A 1 89 ? 6.409 8.498 -9.231 1.00 95.88 89 HIS A C 1
ATOM 711 O O . HIS A 1 89 ? 6.511 8.477 -8.006 1.00 95.88 89 HIS A O 1
ATOM 717 N N . ILE A 1 90 ? 6.875 7.499 -9.989 1.00 95.31 90 ILE A N 1
ATOM 718 C CA . ILE A 1 90 ? 7.500 6.292 -9.421 1.00 95.31 90 ILE A CA 1
ATOM 719 C C . ILE A 1 90 ? 8.765 6.628 -8.617 1.00 95.31 90 ILE A C 1
ATOM 721 O O . ILE A 1 90 ? 8.961 6.095 -7.525 1.00 95.31 90 ILE A O 1
ATOM 725 N N . GLU A 1 91 ? 9.608 7.527 -9.122 1.00 96.12 91 GLU A N 1
ATOM 726 C CA . GLU A 1 91 ? 10.861 7.926 -8.465 1.00 96.12 91 GLU A CA 1
ATOM 727 C C . GLU A 1 91 ? 10.658 8.767 -7.197 1.00 96.12 91 GLU A C 1
ATOM 729 O O . GLU A 1 91 ? 11.550 8.810 -6.349 1.00 96.12 91 GLU A O 1
ATOM 734 N N . THR A 1 92 ? 9.517 9.446 -7.066 1.00 94.62 92 THR A N 1
ATOM 735 C CA . THR A 1 92 ? 9.247 10.387 -5.967 1.00 94.62 92 THR A CA 1
ATOM 736 C C . THR A 1 92 ? 8.305 9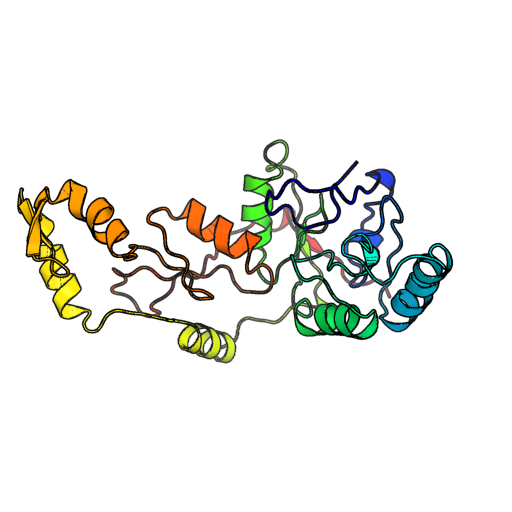.806 -4.922 1.00 94.62 92 THR A C 1
ATOM 738 O O . THR A 1 92 ? 8.633 9.842 -3.737 1.00 94.62 92 THR A O 1
ATOM 741 N N . VAL A 1 93 ? 7.182 9.228 -5.351 1.00 93.50 93 VAL A N 1
ATOM 742 C CA . VAL A 1 93 ? 6.147 8.664 -4.472 1.00 93.50 93 VAL A CA 1
ATOM 743 C C . VAL A 1 93 ? 6.562 7.284 -3.968 1.00 93.50 93 VAL A C 1
ATOM 745 O O . VAL A 1 93 ? 6.588 7.048 -2.766 1.00 93.50 93 VAL A O 1
ATOM 748 N N . HIS A 1 94 ? 7.012 6.403 -4.866 1.00 93.44 94 HIS A N 1
ATOM 749 C CA . HIS A 1 94 ? 7.373 5.019 -4.526 1.00 93.44 94 HIS A CA 1
ATOM 750 C C . HIS A 1 94 ? 8.854 4.838 -4.148 1.00 93.44 94 HIS A C 1
ATOM 752 O O . HIS A 1 94 ? 9.347 3.709 -4.033 1.00 93.44 94 HIS A O 1
ATOM 758 N N . LYS A 1 95 ? 9.579 5.944 -3.934 1.00 93.19 95 LYS A N 1
ATOM 759 C CA . LYS A 1 95 ? 11.021 5.965 -3.642 1.00 93.19 95 LYS A CA 1
ATOM 760 C C . LYS A 1 95 ? 11.402 5.089 -2.453 1.00 93.19 95 LYS A C 1
ATOM 762 O O . LYS A 1 95 ? 12.414 4.393 -2.499 1.00 93.19 95 LYS A O 1
ATOM 767 N N . TYR A 1 96 ? 10.597 5.156 -1.393 1.00 94.19 96 TYR A N 1
ATOM 768 C CA . TYR A 1 96 ? 10.882 4.537 -0.098 1.00 94.19 96 TYR A CA 1
ATOM 769 C C . TYR A 1 96 ? 10.108 3.237 0.149 1.00 94.19 96 TYR A C 1
ATOM 771 O O . TYR A 1 96 ? 10.106 2.712 1.264 1.00 94.19 96 TYR A O 1
ATOM 779 N N . SER A 1 97 ? 9.470 2.699 -0.892 1.00 94.50 97 SER A N 1
ATOM 780 C CA . SER A 1 97 ? 8.720 1.446 -0.829 1.00 94.50 97 SER A CA 1
ATOM 781 C C . SER A 1 97 ? 9.665 0.249 -0.923 1.00 94.50 97 SER A C 1
ATOM 783 O O . SER A 1 97 ? 9.895 -0.322 -1.992 1.00 94.50 97 SER A O 1
ATOM 785 N N . ALA A 1 98 ? 10.275 -0.060 0.223 1.00 95.62 98 ALA A N 1
ATOM 786 C CA . ALA A 1 98 ? 11.329 -1.056 0.401 1.00 95.62 98 ALA A CA 1
ATOM 787 C C . ALA A 1 98 ? 10.819 -2.495 0.566 1.00 95.62 98 ALA A C 1
ATOM 789 O O . ALA A 1 98 ? 11.621 -3.425 0.505 1.00 95.62 98 ALA A O 1
ATOM 790 N N . TYR A 1 99 ? 9.518 -2.690 0.781 1.00 95.38 99 TYR A N 1
ATOM 791 C CA . TYR A 1 99 ? 8.928 -4.002 1.033 1.00 95.38 99 TYR A CA 1
ATOM 792 C C . TYR A 1 99 ? 7.960 -4.359 -0.089 1.00 95.38 99 TYR A C 1
ATOM 794 O O . TYR A 1 99 ? 7.051 -3.596 -0.403 1.00 95.38 99 TYR A O 1
ATOM 802 N N . GLN A 1 100 ? 8.160 -5.517 -0.702 1.00 94.19 100 GLN A N 1
ATOM 803 C CA . GLN A 1 100 ? 7.454 -5.978 -1.893 1.00 94.19 100 GLN A CA 1
ATOM 804 C C . GLN A 1 100 ? 6.778 -7.320 -1.597 1.00 94.19 100 GLN A C 1
ATOM 806 O O . GLN A 1 100 ? 7.386 -8.218 -1.015 1.00 94.19 100 GLN A O 1
ATOM 811 N N . CYS A 1 101 ? 5.520 -7.463 -2.012 1.00 92.44 101 CYS A N 1
ATOM 812 C CA . CYS A 1 101 ? 4.835 -8.749 -1.988 1.00 92.44 101 CYS A CA 1
ATOM 813 C C . CYS A 1 101 ? 5.500 -9.716 -2.980 1.00 92.44 101 CYS A C 1
ATOM 815 O O . CYS A 1 101 ? 5.776 -9.345 -4.120 1.00 92.44 101 CYS A O 1
ATOM 817 N N . ASP A 1 102 ? 5.719 -10.961 -2.565 1.00 91.12 102 ASP A N 1
ATOM 818 C CA . ASP A 1 102 ? 6.276 -12.042 -3.388 1.00 91.12 102 ASP A CA 1
ATOM 819 C C . ASP A 1 102 ? 5.292 -12.598 -4.436 1.00 91.12 102 ASP A C 1
ATOM 821 O O . ASP A 1 102 ? 5.686 -13.362 -5.316 1.00 91.12 102 ASP A O 1
ATOM 825 N N . ARG A 1 103 ? 4.003 -12.237 -4.361 1.00 87.12 103 ARG A N 1
ATOM 826 C CA . ARG A 1 103 ? 2.941 -12.784 -5.230 1.00 87.12 103 ARG A CA 1
ATOM 827 C C . ARG A 1 103 ? 2.346 -11.794 -6.221 1.00 87.12 103 ARG A C 1
ATOM 829 O O . ARG A 1 103 ? 1.675 -12.222 -7.158 1.00 87.12 103 ARG A O 1
ATOM 836 N N . CYS A 1 104 ? 2.568 -10.496 -6.046 1.00 88.56 104 CYS A N 1
ATOM 837 C CA . CYS A 1 104 ? 2.048 -9.466 -6.943 1.00 88.56 104 CYS A CA 1
ATOM 838 C C . CYS A 1 104 ? 2.913 -8.198 -6.906 1.00 88.56 104 CYS A C 1
ATOM 840 O O . CYS A 1 104 ? 3.933 -8.151 -6.225 1.00 88.56 104 CYS A O 1
ATOM 842 N N . CYS A 1 105 ? 2.511 -7.153 -7.635 1.00 89.00 105 CYS A N 1
ATOM 843 C CA . CYS A 1 105 ? 3.261 -5.894 -7.686 1.00 89.00 105 CYS A CA 1
ATOM 844 C C . CYS A 1 105 ? 3.059 -4.985 -6.463 1.00 89.00 105 CYS A C 1
ATOM 846 O O . CYS A 1 105 ? 3.731 -3.959 -6.389 1.00 89.00 105 CYS A O 1
ATOM 848 N N . TYR A 1 106 ? 2.222 -5.359 -5.487 1.00 91.50 106 TYR A N 1
ATOM 849 C CA . TYR A 1 106 ? 2.029 -4.570 -4.268 1.00 91.50 106 TYR A CA 1
ATOM 850 C C . TYR A 1 106 ? 3.351 -4.338 -3.533 1.00 91.50 106 TYR A C 1
ATOM 852 O O . TYR A 1 106 ? 4.099 -5.279 -3.251 1.00 91.50 106 TYR A O 1
ATOM 860 N N . ARG A 1 107 ? 3.611 -3.082 -3.180 1.00 92.69 107 ARG A N 1
ATOM 861 C CA . ARG A 1 107 ? 4.753 -2.688 -2.360 1.00 92.69 107 ARG A CA 1
ATOM 862 C C . ARG A 1 107 ? 4.387 -1.581 -1.405 1.00 92.69 107 ARG A C 1
ATOM 864 O O . ARG A 1 107 ? 3.450 -0.836 -1.654 1.00 92.69 107 ARG A O 1
ATOM 871 N N . SER A 1 108 ? 5.163 -1.477 -0.339 1.00 94.31 108 SER A N 1
ATOM 872 C CA . SER A 1 108 ? 4.961 -0.470 0.683 1.00 94.31 108 SER A CA 1
ATOM 873 C C . SER A 1 108 ? 6.268 -0.044 1.335 1.00 94.31 108 SER A C 1
ATOM 875 O O . SER A 1 108 ? 7.289 -0.743 1.289 1.00 94.31 108 SER A O 1
ATOM 877 N N . ARG A 1 109 ? 6.210 1.119 1.980 1.00 93.19 109 ARG A N 1
ATOM 878 C CA . ARG A 1 109 ? 7.212 1.595 2.930 1.00 93.19 109 ARG A CA 1
ATOM 879 C C . ARG A 1 109 ? 7.204 0.802 4.244 1.00 93.19 109 ARG A C 1
ATOM 881 O O . ARG A 1 109 ? 8.227 0.772 4.927 1.00 93.19 109 ARG A O 1
ATOM 888 N N . ASP A 1 110 ? 6.094 0.154 4.598 1.00 93.75 110 ASP A N 1
ATOM 889 C CA . ASP A 1 110 ? 5.925 -0.585 5.855 1.00 93.75 110 ASP A CA 1
ATOM 890 C C . ASP A 1 110 ? 5.737 -2.092 5.594 1.00 93.75 110 ASP A C 1
ATOM 892 O O . ASP A 1 110 ? 4.843 -2.487 4.837 1.00 93.75 110 ASP A O 1
ATOM 896 N N . PRO A 1 111 ? 6.522 -2.981 6.230 1.00 94.94 111 PRO A N 1
ATOM 897 C CA . PRO A 1 111 ? 6.341 -4.417 6.042 1.00 94.94 111 PRO A CA 1
ATOM 898 C C . PRO A 1 111 ? 5.011 -4.918 6.633 1.00 94.94 111 PRO A C 1
ATOM 900 O O . PRO A 1 111 ? 4.473 -5.925 6.169 1.00 94.94 111 PRO A O 1
ATOM 903 N N . ASN A 1 112 ? 4.427 -4.212 7.612 1.00 94.31 112 ASN A N 1
ATOM 904 C CA . ASN A 1 112 ? 3.101 -4.547 8.136 1.00 94.31 112 ASN A CA 1
ATOM 905 C C . ASN A 1 112 ? 2.008 -4.330 7.095 1.00 94.31 112 ASN A C 1
ATOM 907 O O . ASN A 1 112 ? 1.065 -5.122 7.064 1.00 94.31 112 ASN A O 1
ATOM 911 N N . SER A 1 113 ? 2.149 -3.321 6.232 1.00 94.88 113 SER A N 1
ATOM 912 C CA . SER A 1 113 ? 1.221 -3.092 5.125 1.00 94.88 113 SER A CA 1
ATOM 913 C C . SER A 1 113 ? 1.245 -4.256 4.138 1.00 94.88 113 SER A C 1
ATOM 915 O O . SER A 1 113 ? 0.189 -4.762 3.768 1.00 94.88 113 SER A O 1
ATOM 917 N N . VAL A 1 114 ? 2.434 -4.771 3.793 1.00 94.00 114 VAL A N 1
ATOM 918 C CA . VAL A 1 114 ? 2.566 -5.961 2.928 1.00 94.00 114 VAL A CA 1
ATOM 919 C C . VAL A 1 114 ? 1.923 -7.192 3.569 1.00 94.00 114 VAL A C 1
ATOM 921 O O . VAL A 1 114 ? 1.218 -7.938 2.892 1.00 94.00 114 VAL A O 1
ATOM 924 N N . ARG A 1 115 ? 2.095 -7.387 4.881 1.00 92.38 115 ARG A N 1
ATOM 925 C CA . ARG A 1 115 ? 1.445 -8.494 5.597 1.00 92.38 115 ARG A CA 1
ATOM 926 C C . ARG A 1 115 ? -0.081 -8.367 5.592 1.00 92.38 115 ARG A C 1
ATOM 928 O O . ARG A 1 115 ? -0.770 -9.343 5.321 1.00 92.38 115 ARG A O 1
ATOM 935 N N . VAL A 1 116 ? -0.622 -7.180 5.879 1.00 92.38 116 VAL A N 1
ATOM 936 C CA . VAL A 1 116 ? -2.077 -6.937 5.840 1.00 92.38 116 VAL A CA 1
ATOM 937 C C . VAL A 1 116 ? -2.620 -7.129 4.420 1.00 92.38 116 VAL A C 1
ATOM 939 O O . VAL A 1 116 ? -3.677 -7.738 4.260 1.00 92.38 116 VAL A O 1
ATOM 942 N N . HIS A 1 117 ? -1.883 -6.689 3.397 1.00 91.69 117 HIS A N 1
ATOM 943 C CA . HIS A 1 117 ? -2.191 -6.960 1.994 1.00 91.69 117 HIS A CA 1
ATOM 944 C C . HIS A 1 117 ? -2.261 -8.472 1.712 1.00 91.69 117 HIS A C 1
ATOM 946 O O . HIS A 1 117 ? -3.278 -8.956 1.218 1.00 91.69 117 HIS A O 1
ATOM 952 N N . GLN A 1 118 ? -1.228 -9.238 2.081 1.00 90.19 118 GLN A N 1
ATOM 953 C CA . GLN A 1 118 ? -1.191 -10.695 1.889 1.00 90.19 118 GLN A CA 1
ATOM 954 C C . GLN A 1 118 ? -2.375 -11.391 2.576 1.00 90.19 118 GLN A C 1
ATOM 956 O O . GLN A 1 118 ? -3.034 -12.223 1.959 1.00 90.19 118 GLN A O 1
ATOM 961 N N . LEU A 1 119 ? -2.714 -10.986 3.803 1.00 88.69 119 LEU A N 1
ATOM 962 C CA . LEU A 1 119 ? -3.869 -11.518 4.531 1.00 88.69 119 LEU A CA 1
ATOM 963 C C . LEU A 1 119 ? -5.210 -11.200 3.861 1.00 88.69 119 LEU A C 1
ATOM 965 O O . LEU A 1 119 ? -6.148 -11.969 4.001 1.00 88.69 119 LEU A O 1
ATOM 969 N N . ASN A 1 120 ? -5.335 -10.081 3.150 1.00 87.81 120 ASN A N 1
ATOM 970 C CA . ASN A 1 120 ? -6.593 -9.700 2.506 1.00 87.81 120 ASN A CA 1
ATOM 971 C C . ASN A 1 120 ? -6.750 -10.284 1.097 1.00 87.81 120 ASN A C 1
ATOM 973 O O . ASN A 1 120 ? -7.878 -10.495 0.654 1.00 87.81 120 ASN A O 1
ATOM 977 N N . TYR A 1 121 ? -5.640 -10.512 0.391 1.00 85.56 121 TYR A N 1
ATOM 978 C CA . TYR A 1 121 ? -5.650 -10.771 -1.055 1.00 85.56 121 TYR A CA 1
ATOM 979 C C . TYR A 1 121 ? -4.960 -12.074 -1.467 1.00 85.56 121 TYR A C 1
ATOM 981 O O . TYR A 1 121 ? -5.096 -12.510 -2.611 1.00 85.56 121 TYR A O 1
ATOM 989 N N . HIS A 1 122 ? -4.250 -12.724 -0.543 1.00 84.06 122 HIS A N 1
ATOM 990 C CA . HIS A 1 122 ? -3.504 -13.966 -0.759 1.00 84.06 122 HIS A CA 1
ATOM 991 C C . HIS A 1 122 ? -3.795 -14.998 0.352 1.00 84.06 122 HIS A C 1
ATOM 993 O O . HIS A 1 122 ? -2.897 -15.699 0.816 1.00 84.06 122 HIS A O 1
ATOM 999 N N . LEU A 1 123 ? -5.071 -15.092 0.754 1.00 71.56 123 LEU A N 1
ATOM 1000 C CA . LEU A 1 123 ? -5.586 -15.904 1.872 1.00 71.56 123 LEU A CA 1
ATOM 1001 C C . LEU A 1 123 ? -5.161 -17.385 1.860 1.00 71.56 123 LEU A C 1
ATOM 1003 O O . LEU A 1 123 ? -5.041 -17.986 2.922 1.00 71.56 123 LEU A O 1
ATOM 1007 N N . GLU A 1 124 ? -4.910 -17.976 0.691 1.00 62.75 124 GLU A N 1
ATOM 1008 C CA . GLU A 1 124 ? -4.569 -19.402 0.558 1.00 62.75 124 GLU A CA 1
ATOM 1009 C C . GLU A 1 124 ? -3.117 -19.746 0.970 1.00 62.75 124 GLU A C 1
ATOM 1011 O O . GLU A 1 124 ? -2.774 -20.925 1.022 1.00 62.75 124 GLU A O 1
ATOM 1016 N N . TYR A 1 125 ? -2.261 -18.757 1.292 1.00 60.22 125 TYR A N 1
ATOM 1017 C CA . TYR A 1 125 ? -0.803 -18.962 1.411 1.00 60.22 125 TYR A CA 1
ATOM 1018 C C . TYR A 1 125 ? -0.093 -18.226 2.572 1.00 60.22 125 TYR A C 1
ATOM 1020 O O . TYR A 1 125 ? 1.131 -18.104 2.531 1.00 60.22 125 TYR A O 1
ATOM 1028 N N . ASP A 1 126 ? -0.786 -17.722 3.607 1.00 64.00 126 ASP A N 1
ATOM 1029 C CA . ASP A 1 126 ? -0.150 -16.824 4.608 1.00 64.00 126 ASP A CA 1
ATOM 1030 C C . ASP A 1 126 ? 1.060 -17.436 5.350 1.00 64.00 126 ASP A C 1
ATOM 1032 O O . ASP A 1 126 ? 2.011 -16.715 5.655 1.00 64.00 126 ASP A O 1
ATOM 1036 N N . ALA A 1 127 ? 1.084 -18.756 5.580 1.00 66.81 127 ALA A N 1
ATOM 1037 C CA . ALA A 1 127 ? 2.220 -19.419 6.234 1.00 66.81 127 ALA A CA 1
ATOM 1038 C C . ALA A 1 127 ? 3.521 -19.355 5.404 1.00 66.81 127 ALA A C 1
ATOM 1040 O O . ALA A 1 127 ? 4.607 -19.224 5.970 1.00 66.81 127 ALA A O 1
ATOM 1041 N N . ASP A 1 128 ? 3.409 -19.379 4.072 1.00 76.75 128 ASP A N 1
ATOM 1042 C CA . ASP A 1 128 ? 4.549 -19.398 3.146 1.00 76.75 128 ASP A CA 1
ATOM 1043 C C . ASP A 1 128 ? 4.806 -18.042 2.474 1.00 76.75 128 ASP A C 1
ATOM 1045 O O . ASP A 1 128 ? 5.808 -17.879 1.773 1.00 76.75 128 ASP A O 1
ATOM 1049 N N . ALA A 1 129 ? 3.915 -17.066 2.662 1.00 83.69 129 ALA A N 1
ATOM 1050 C CA . ALA A 1 129 ? 3.998 -15.763 2.017 1.00 83.69 129 ALA A CA 1
ATOM 1051 C C . ALA A 1 129 ? 5.231 -14.978 2.497 1.00 83.69 129 ALA A C 1
ATOM 1053 O O . ALA A 1 129 ? 5.384 -14.658 3.688 1.00 83.69 129 ALA A O 1
ATOM 1054 N N . LYS A 1 130 ? 6.111 -14.643 1.548 1.00 91.81 130 LYS A N 1
ATOM 1055 C CA . LYS A 1 130 ? 7.363 -13.928 1.811 1.00 91.81 130 LYS A CA 1
ATOM 1056 C C . LYS A 1 130 ? 7.232 -12.435 1.536 1.00 91.81 130 LYS A C 1
ATOM 1058 O O . LYS A 1 130 ? 6.424 -11.988 0.728 1.00 91.81 130 LYS A O 1
ATOM 1063 N N . ILE A 1 131 ? 8.038 -11.646 2.227 1.00 93.94 131 ILE A N 1
ATOM 1064 C CA . ILE A 1 131 ? 8.180 -10.212 2.001 1.00 93.94 131 ILE A CA 1
ATOM 1065 C C . ILE A 1 131 ? 9.571 -10.001 1.424 1.00 93.94 131 ILE A C 1
ATOM 1067 O O . ILE A 1 131 ? 10.578 -10.232 2.092 1.00 93.94 131 ILE A O 1
ATOM 1071 N N . VAL A 1 132 ? 9.626 -9.565 0.172 1.00 95.19 132 VAL A N 1
ATOM 1072 C CA . VAL A 1 132 ? 10.884 -9.200 -0.473 1.00 95.19 132 VAL A CA 1
ATOM 1073 C C . VAL A 1 132 ? 11.306 -7.837 0.066 1.00 95.19 132 VAL A C 1
ATOM 1075 O O . VAL A 1 132 ? 10.578 -6.853 -0.075 1.00 95.19 132 VAL A O 1
ATOM 1078 N N . TRP A 1 133 ? 12.466 -7.780 0.712 1.00 95.38 133 TRP A N 1
ATOM 1079 C CA . TRP A 1 133 ? 13.036 -6.565 1.286 1.00 95.38 133 TRP A CA 1
ATOM 1080 C C . TRP A 1 133 ? 14.159 -6.044 0.389 1.00 95.38 133 TRP A C 1
ATOM 1082 O O . TRP A 1 133 ? 15.056 -6.790 0.001 1.00 95.38 133 TRP A O 1
ATOM 1092 N N . ILE A 1 134 ? 14.081 -4.756 0.046 1.00 94.12 134 ILE A N 1
ATOM 1093 C CA . ILE A 1 134 ? 15.012 -4.039 -0.831 1.00 94.12 134 ILE A CA 1
ATOM 1094 C C . ILE A 1 134 ? 15.715 -2.955 0.008 1.00 94.12 134 ILE A C 1
ATOM 1096 O O . ILE A 1 134 ? 15.205 -1.829 0.100 1.00 94.12 134 ILE A O 1
ATOM 1100 N N . PRO A 1 135 ? 16.876 -3.253 0.626 1.00 92.00 135 PRO A N 1
ATOM 1101 C CA . PRO A 1 135 ? 17.527 -2.348 1.577 1.00 92.00 135 PRO A CA 1
ATOM 1102 C C . PRO A 1 135 ? 17.850 -0.964 1.003 1.00 92.00 135 PRO A C 1
ATOM 1104 O O . PRO A 1 135 ? 17.706 0.041 1.694 1.00 92.00 135 PRO A O 1
ATOM 1107 N N . SER A 1 136 ? 18.193 -0.874 -0.287 1.00 91.25 136 SER A N 1
ATOM 1108 C CA . SER A 1 136 ? 18.552 0.394 -0.947 1.00 91.25 136 SER A CA 1
ATOM 1109 C C . SER A 1 136 ? 17.420 1.426 -1.017 1.00 91.25 136 SER A C 1
ATOM 1111 O O . SER A 1 136 ? 17.674 2.596 -1.301 1.00 91.25 136 SER A O 1
ATOM 1113 N N . ARG A 1 137 ? 16.173 1.026 -0.739 1.00 91.44 137 ARG A N 1
ATOM 1114 C CA . ARG A 1 137 ? 15.008 1.925 -0.672 1.00 91.44 137 ARG A CA 1
ATOM 1115 C C . ARG A 1 137 ? 14.503 2.157 0.739 1.00 91.44 137 ARG A C 1
ATOM 1117 O O . ARG A 1 137 ? 13.530 2.885 0.928 1.00 91.44 137 ARG A O 1
ATOM 1124 N N . GLN A 1 138 ? 15.125 1.540 1.734 1.00 92.38 138 GLN A N 1
ATOM 1125 C CA . GLN A 1 138 ? 14.687 1.701 3.103 1.00 92.38 138 GLN A CA 1
ATOM 1126 C C . GLN A 1 138 ? 14.957 3.129 3.573 1.00 92.38 138 GLN A C 1
ATOM 1128 O O . GLN A 1 138 ? 16.076 3.633 3.517 1.00 92.38 138 GLN A O 1
ATOM 1133 N N . LYS A 1 139 ? 13.905 3.771 4.077 1.00 89.56 139 LYS A N 1
ATOM 1134 C CA . LYS A 1 139 ? 14.009 4.995 4.864 1.00 89.56 139 LYS A CA 1
ATOM 1135 C C . LYS A 1 139 ? 13.642 4.662 6.295 1.00 89.56 139 LYS A C 1
ATOM 1137 O O . LYS A 1 139 ? 12.491 4.312 6.568 1.00 89.56 139 LYS A O 1
ATOM 1142 N N . GLU A 1 140 ? 14.610 4.778 7.194 1.00 86.50 140 GLU A N 1
ATOM 1143 C CA . GLU A 1 140 ? 14.361 4.611 8.621 1.00 86.50 140 GLU A CA 1
ATOM 1144 C C . GLU A 1 140 ? 13.312 5.609 9.114 1.00 86.50 140 GLU A C 1
ATOM 1146 O O . GLU A 1 140 ? 13.193 6.730 8.615 1.00 86.50 140 GLU A O 1
ATOM 1151 N N . TYR A 1 141 ? 12.518 5.175 10.091 1.00 84.81 141 TYR A N 1
ATOM 1152 C CA . TYR A 1 141 ? 11.566 6.059 10.742 1.00 84.81 141 TYR A CA 1
ATOM 1153 C C . TYR A 1 141 ? 12.310 7.050 11.632 1.00 84.81 141 TYR A C 1
ATOM 1155 O O . TYR A 1 141 ? 13.020 6.649 12.553 1.00 84.81 141 TYR A O 1
ATOM 1163 N N . SER A 1 142 ? 12.096 8.335 11.381 1.00 86.25 142 SER A N 1
ATOM 1164 C CA . SER A 1 142 ? 12.738 9.435 12.099 1.00 86.25 142 SER A CA 1
ATOM 1165 C C . SER A 1 142 ? 11.725 10.285 12.872 1.00 86.25 142 SER A C 1
ATOM 1167 O O . SER A 1 142 ? 10.512 10.175 12.680 1.00 86.25 142 SER A O 1
ATOM 1169 N N . SER A 1 143 ? 12.215 11.185 13.730 1.00 82.00 143 SER A N 1
ATOM 1170 C CA . SER A 1 143 ? 11.377 12.223 14.350 1.00 82.00 143 SER A CA 1
ATOM 1171 C C . SER A 1 143 ? 10.692 13.109 13.307 1.00 82.00 143 SER A C 1
ATOM 1173 O O . SER A 1 143 ? 9.536 13.464 13.490 1.00 82.00 143 SER A O 1
ATOM 1175 N N . MET A 1 144 ? 11.346 13.374 12.173 1.00 80.94 144 MET A N 1
ATOM 1176 C CA . MET A 1 144 ? 10.747 14.141 11.079 1.00 80.94 144 MET A CA 1
ATOM 1177 C C . MET A 1 144 ? 9.509 13.442 10.500 1.00 80.94 144 MET A C 1
ATOM 1179 O O . MET A 1 144 ? 8.523 14.096 10.181 1.00 80.94 144 MET A O 1
ATOM 1183 N N . ASP A 1 145 ? 9.525 12.108 10.387 1.00 81.75 145 ASP A N 1
ATOM 1184 C CA . ASP A 1 145 ? 8.349 11.355 9.930 1.00 81.75 145 ASP A CA 1
ATOM 1185 C C . ASP A 1 145 ? 7.196 11.443 10.935 1.00 81.75 145 ASP A C 1
ATOM 1187 O O . ASP A 1 145 ? 6.036 11.497 10.529 1.00 81.75 145 ASP A O 1
ATOM 1191 N N . ARG A 1 146 ? 7.506 11.503 12.239 1.00 80.06 146 ARG A N 1
ATOM 1192 C CA . ARG A 1 146 ? 6.497 11.780 13.268 1.00 80.06 146 ARG A CA 1
ATOM 1193 C C . ARG A 1 146 ? 5.865 13.149 13.030 1.00 80.06 146 ARG A C 1
ATOM 1195 O O . ARG A 1 146 ? 4.645 13.236 13.021 1.00 80.06 146 ARG A O 1
ATOM 1202 N N . ASP A 1 147 ? 6.668 14.189 12.833 1.00 80.25 147 ASP A N 1
ATOM 1203 C CA . ASP A 1 147 ? 6.164 15.557 12.670 1.00 80.25 147 ASP A CA 1
ATOM 1204 C C . ASP A 1 147 ? 5.322 15.696 11.394 1.00 80.25 147 ASP A C 1
ATOM 1206 O O . ASP A 1 147 ? 4.259 16.311 11.414 1.00 80.25 147 ASP A O 1
ATOM 1210 N N . ILE A 1 148 ? 5.736 15.038 10.305 1.00 79.19 148 ILE A N 1
ATOM 1211 C CA . ILE A 1 148 ? 4.954 14.941 9.064 1.00 79.19 148 ILE A CA 1
ATOM 1212 C C . ILE A 1 148 ? 3.601 14.272 9.330 1.00 79.19 148 ILE A C 1
ATOM 1214 O O . ILE A 1 148 ? 2.567 14.837 8.984 1.00 79.19 148 ILE A O 1
ATOM 1218 N N . ILE A 1 149 ? 3.586 13.113 9.997 1.00 79.56 149 ILE A N 1
ATOM 1219 C CA . ILE A 1 149 ? 2.343 12.420 10.372 1.00 79.56 149 ILE A CA 1
ATOM 1220 C C . ILE A 1 149 ? 1.446 13.325 11.223 1.00 79.56 149 ILE A C 1
ATOM 1222 O O . ILE A 1 149 ? 0.246 13.403 10.974 1.00 79.56 149 ILE A O 1
ATOM 1226 N N . MET A 1 150 ? 2.022 14.037 12.192 1.00 75.94 150 MET A N 1
ATOM 1227 C CA . MET A 1 150 ? 1.270 14.937 13.065 1.00 75.94 150 MET A CA 1
ATOM 1228 C C . MET A 1 150 ? 0.677 16.124 12.300 1.00 75.94 150 MET A C 1
ATOM 1230 O O . MET A 1 150 ? -0.425 16.547 12.621 1.00 75.94 150 MET A O 1
ATOM 1234 N N . ASN A 1 151 ? 1.349 16.613 11.256 1.00 73.12 151 ASN A N 1
ATOM 1235 C CA . ASN A 1 151 ? 0.809 17.651 10.375 1.00 73.12 151 ASN A CA 1
ATOM 1236 C C . ASN A 1 151 ? -0.300 17.128 9.445 1.00 73.12 151 ASN A C 1
ATOM 1238 O O . ASN A 1 151 ? -1.185 17.892 9.065 1.00 73.12 151 ASN A O 1
ATOM 1242 N N . HIS A 1 152 ? -0.269 15.844 9.073 1.00 72.38 152 HIS A N 1
ATOM 1243 C CA . HIS A 1 152 ? -1.324 15.220 8.268 1.00 72.38 152 HIS A CA 1
ATOM 1244 C C . HIS A 1 152 ? -2.595 14.910 9.066 1.00 72.38 152 HIS A C 1
ATOM 1246 O O . HIS A 1 152 ? -3.661 14.784 8.465 1.00 72.38 152 HIS A O 1
ATOM 1252 N N . LEU A 1 153 ? -2.511 14.837 10.401 1.00 68.19 153 LEU A N 1
ATOM 1253 C CA . LEU A 1 153 ? -3.654 14.610 11.284 1.00 68.19 153 LEU A CA 1
ATOM 1254 C C . LEU A 1 153 ? -4.715 15.710 11.131 1.00 68.19 153 LEU A C 1
ATOM 1256 O O . LEU A 1 153 ? -4.717 16.718 11.835 1.00 68.19 153 LEU A O 1
ATOM 1260 N N . LYS A 1 154 ? -5.690 15.469 10.256 1.00 61.62 154 LYS A N 1
ATOM 1261 C CA . LYS A 1 154 ? -6.912 16.268 10.146 1.00 61.62 154 LYS A CA 1
ATOM 1262 C C . LYS A 1 154 ? -7.894 15.898 11.263 1.00 61.62 154 LYS A C 1
ATOM 1264 O O . LYS A 1 154 ? -8.932 15.277 11.026 1.00 61.62 154 LYS A O 1
ATOM 1269 N N . ILE A 1 155 ? -7.547 16.231 12.506 1.00 55.91 155 ILE A N 1
ATOM 1270 C CA . ILE A 1 155 ? -8.428 16.008 13.658 1.00 55.91 155 ILE A CA 1
ATOM 1271 C C . ILE A 1 155 ? -9.480 17.116 13.680 1.00 55.91 155 ILE A C 1
ATOM 1273 O O . ILE A 1 155 ? -9.206 18.244 14.070 1.00 55.91 155 ILE A O 1
ATOM 1277 N N . ASN A 1 156 ? -10.710 16.771 13.310 1.00 50.00 156 ASN A N 1
ATOM 1278 C CA . ASN A 1 156 ? -11.884 17.557 13.675 1.00 50.00 156 ASN A CA 1
ATOM 1279 C C . ASN A 1 156 ? -12.374 17.073 15.051 1.00 50.00 156 ASN A C 1
ATOM 1281 O O . ASN A 1 156 ? -13.156 16.127 15.100 1.00 50.00 156 ASN A O 1
ATOM 1285 N N . PHE A 1 157 ? -11.861 17.638 16.148 1.00 51.88 157 PHE A N 1
ATOM 1286 C CA . PHE A 1 157 ? -12.556 17.751 17.444 1.00 51.88 157 PHE A CA 1
ATOM 1287 C C . PHE A 1 157 ? -11.936 18.887 18.255 1.00 51.88 157 PHE A C 1
ATOM 1289 O O . PHE A 1 157 ? -10.721 18.934 18.427 1.00 51.88 157 PHE A O 1
ATOM 1296 N N . ASN A 1 158 ? -12.795 19.780 18.747 1.00 45.28 158 ASN A N 1
ATOM 1297 C CA . ASN A 1 158 ? -12.406 20.981 19.479 1.00 45.28 158 ASN A CA 1
ATOM 1298 C C . ASN A 1 158 ? -12.141 20.755 20.976 1.00 45.28 158 ASN A C 1
ATOM 1300 O O . ASN A 1 158 ? -11.613 21.671 21.597 1.00 45.28 158 ASN A O 1
ATOM 1304 N N . ASP A 1 159 ? -12.433 19.588 21.566 1.00 48.84 159 ASP A N 1
ATOM 1305 C CA . ASP A 1 159 ? -12.085 19.347 22.972 1.00 48.84 159 ASP A CA 1
ATOM 1306 C C . ASP A 1 159 ? -12.037 17.852 23.355 1.00 48.84 159 ASP A C 1
ATOM 1308 O O . ASP A 1 159 ? -13.006 17.103 23.209 1.00 48.84 159 ASP A O 1
ATOM 1312 N N . MET A 1 160 ? -10.890 17.406 23.876 1.00 53.88 160 MET A N 1
ATOM 1313 C CA . MET A 1 160 ? -10.704 16.058 24.430 1.00 53.88 160 MET A CA 1
ATOM 1314 C C . MET A 1 160 ? -11.425 15.880 25.776 1.00 53.88 160 MET A C 1
ATOM 1316 O O . MET A 1 160 ? -11.743 14.747 26.151 1.00 53.88 160 MET A O 1
ATOM 1320 N N . GLU A 1 161 ? -11.679 16.966 26.509 1.00 55.16 161 GLU A N 1
ATOM 1321 C CA . GLU A 1 161 ? -12.366 16.952 27.801 1.00 55.16 161 GLU A CA 1
ATOM 1322 C C . GLU A 1 161 ? -13.876 16.715 27.629 1.00 55.16 161 GLU A C 1
ATOM 1324 O O . GLU A 1 161 ? -14.448 15.868 28.326 1.00 55.16 161 GLU A O 1
ATOM 1329 N N . GLU A 1 162 ? -14.505 17.334 26.623 1.00 55.28 162 GLU A N 1
ATOM 1330 C CA . GLU A 1 162 ? -15.895 17.049 26.232 1.00 55.28 162 GLU A CA 1
ATOM 1331 C C . GLU A 1 162 ? -16.091 15.584 25.819 1.00 55.28 162 GLU A C 1
ATOM 1333 O O . GLU A 1 162 ? -17.026 14.929 26.291 1.00 55.28 162 GLU A O 1
ATOM 1338 N N . TYR A 1 163 ? -15.176 15.022 25.019 1.00 58.81 163 TYR A N 1
ATOM 1339 C CA . TYR A 1 163 ? -15.241 13.609 24.633 1.00 58.81 163 TYR A CA 1
ATOM 1340 C C . TYR A 1 163 ? -15.090 12.673 25.844 1.00 58.81 163 TYR A C 1
ATOM 1342 O O . TYR A 1 163 ? -15.813 11.683 25.969 1.00 58.81 163 TYR A O 1
ATOM 1350 N N . GLN A 1 164 ? -14.196 12.985 26.788 1.00 58.00 164 GLN A N 1
ATOM 1351 C CA . GLN A 1 164 ? -14.053 12.200 28.020 1.00 58.00 164 GLN A CA 1
ATOM 1352 C C . GLN A 1 164 ? -15.293 12.279 28.917 1.00 58.00 164 GLN A C 1
ATOM 1354 O O . GLN A 1 164 ? -15.679 11.270 29.513 1.00 58.00 164 GLN A O 1
ATOM 1359 N N . ASN A 1 165 ? -15.924 13.448 29.014 1.00 60.75 165 ASN A N 1
ATOM 1360 C CA . ASN A 1 165 ? -17.161 13.623 29.772 1.00 60.75 165 ASN A CA 1
ATOM 1361 C C . ASN A 1 165 ? -18.335 12.885 29.108 1.00 60.75 165 ASN A C 1
ATOM 1363 O O . ASN A 1 165 ? -19.088 12.201 29.802 1.00 60.75 165 ASN A O 1
ATOM 1367 N N . HIS A 1 166 ? -18.415 12.900 27.775 1.00 60.84 166 HIS A N 1
ATOM 1368 C CA . HIS A 1 166 ? -19.324 12.055 26.998 1.00 60.84 166 HIS A CA 1
ATOM 1369 C C . HIS A 1 166 ? -19.085 10.555 27.260 1.00 60.84 166 HIS A C 1
ATOM 1371 O O . HIS A 1 166 ? -20.032 9.817 27.527 1.00 60.84 166 HIS A O 1
ATOM 1377 N N . MET A 1 167 ? -17.827 10.100 27.290 1.00 56.56 167 MET A N 1
ATOM 1378 C CA . MET A 1 167 ? -17.503 8.692 27.556 1.00 56.56 167 MET A CA 1
ATOM 1379 C C . MET A 1 167 ? -17.888 8.239 28.975 1.00 56.56 167 MET A C 1
ATOM 1381 O O . MET A 1 167 ? -18.284 7.090 29.169 1.00 56.56 167 MET A O 1
ATOM 1385 N N . LYS A 1 168 ? -17.827 9.127 29.978 1.00 64.25 168 LYS A N 1
ATOM 1386 C CA . LYS A 1 168 ? -18.310 8.838 31.346 1.00 64.25 168 LYS A CA 1
ATOM 1387 C C . LYS A 1 168 ? -19.832 8.633 31.397 1.00 64.25 168 LYS A C 1
ATOM 1389 O O . LYS A 1 168 ? -20.315 7.931 32.283 1.00 64.25 168 LYS A O 1
ATOM 1394 N N . ALA A 1 169 ? -20.581 9.185 30.440 1.00 59.47 169 ALA A N 1
ATOM 1395 C CA . ALA A 1 169 ? -22.031 9.023 30.344 1.00 59.47 169 ALA A CA 1
ATOM 1396 C C . ALA A 1 169 ? -22.465 7.641 29.813 1.00 59.47 169 ALA A C 1
ATOM 1398 O O . ALA A 1 169 ? -23.643 7.312 29.910 1.00 59.47 169 ALA A O 1
ATOM 1399 N N . HIS A 1 170 ? -21.545 6.788 29.334 1.00 58.44 170 HIS A N 1
ATOM 1400 C CA . HIS A 1 170 ? -21.847 5.406 28.913 1.00 58.44 170 HIS A CA 1
ATOM 1401 C C . HIS A 1 170 ? -22.400 4.494 30.025 1.00 58.44 170 HIS A C 1
ATOM 1403 O O . HIS A 1 170 ? -22.844 3.388 29.728 1.00 58.44 170 HIS A O 1
ATOM 1409 N N . GLY A 1 171 ? -22.423 4.944 31.285 1.00 62.12 171 GLY A N 1
ATOM 1410 C CA . GLY A 1 171 ? -23.186 4.290 32.356 1.00 62.12 171 GLY A CA 1
ATOM 1411 C C . GLY A 1 171 ? -24.709 4.486 32.262 1.00 62.12 171 GLY A C 1
ATOM 1412 O O . GLY A 1 171 ? -25.445 3.886 33.043 1.00 62.12 171 GLY A O 1
ATOM 1413 N N . LEU A 1 172 ? -25.193 5.322 31.337 1.00 68.44 172 LEU A N 1
ATOM 1414 C CA . LEU A 1 172 ? -26.612 5.595 31.113 1.00 68.44 172 LEU A CA 1
ATOM 1415 C C . LEU A 1 172 ? -27.197 4.678 30.035 1.00 68.44 172 LEU A C 1
ATOM 1417 O O . LEU A 1 172 ? -26.517 4.272 29.100 1.00 68.44 172 LEU A O 1
ATOM 1421 N N . ILE A 1 173 ? -28.497 4.395 30.136 1.00 78.75 173 ILE A N 1
ATOM 1422 C CA . ILE A 1 173 ? -29.226 3.620 29.118 1.00 78.75 173 ILE A CA 1
ATOM 1423 C C . ILE A 1 173 ? -29.423 4.465 27.842 1.00 78.75 173 ILE A C 1
ATOM 1425 O O . ILE A 1 173 ? -29.342 3.936 26.734 1.00 78.75 173 ILE A O 1
ATOM 1429 N N . TYR A 1 174 ? -29.606 5.783 27.991 1.00 82.38 174 TYR A N 1
ATOM 1430 C CA . TYR A 1 174 ? -29.790 6.751 26.904 1.00 82.38 174 TYR A CA 1
ATOM 1431 C C . TYR A 1 174 ? -28.932 8.006 27.124 1.00 82.38 174 TYR A C 1
ATOM 1433 O O . TYR A 1 174 ? -28.760 8.443 28.261 1.00 82.38 174 TYR A O 1
ATOM 1441 N N . ILE A 1 175 ? -28.409 8.583 26.039 1.00 80.50 175 ILE A N 1
ATOM 1442 C CA . ILE A 1 175 ? -27.512 9.750 26.022 1.00 80.50 175 ILE A CA 1
ATOM 1443 C C . ILE A 1 175 ? -27.945 10.683 24.878 1.00 80.50 175 ILE A C 1
ATOM 1445 O O . ILE A 1 175 ? -28.296 10.205 23.800 1.00 80.50 175 ILE A O 1
ATOM 1449 N N . ALA A 1 176 ? -27.915 12.002 25.087 1.00 82.44 176 ALA A N 1
ATOM 1450 C CA . ALA A 1 176 ? -28.144 12.983 24.023 1.00 82.44 176 ALA A CA 1
ATOM 1451 C C . ALA A 1 176 ? -26.894 13.146 23.138 1.00 82.44 176 ALA A C 1
ATOM 1453 O O . ALA A 1 176 ? -25.773 13.234 23.643 1.00 82.44 176 ALA A O 1
ATOM 1454 N N . CYS A 1 177 ? -27.069 13.171 21.818 1.00 80.00 177 CYS A N 1
ATOM 1455 C CA . CYS A 1 177 ? -25.985 13.451 20.882 1.00 80.00 177 CYS A CA 1
ATOM 1456 C C . CYS A 1 177 ? -25.578 14.928 20.957 1.00 80.00 177 CYS A C 1
ATOM 1458 O O . CYS A 1 177 ? -26.417 15.793 20.770 1.00 80.00 177 CYS A O 1
ATOM 1460 N N . HIS A 1 178 ? -24.289 15.233 21.115 1.00 75.19 178 HIS A N 1
ATOM 1461 C CA . HIS A 1 178 ? -23.805 16.621 21.168 1.00 75.19 178 HIS A CA 1
ATOM 1462 C C . HIS A 1 178 ? -23.861 17.370 19.817 1.00 75.19 178 HIS A C 1
ATOM 1464 O O . HIS A 1 178 ? -23.593 18.566 19.767 1.00 75.19 178 HIS A O 1
ATOM 1470 N N . VAL A 1 179 ? -24.102 16.667 18.702 1.00 79.81 179 VAL A N 1
ATOM 1471 C CA . VAL A 1 179 ? -24.154 17.263 17.351 1.00 79.81 179 VAL A CA 1
ATOM 1472 C C . VAL A 1 179 ? -25.573 17.683 16.981 1.00 79.81 179 VAL A C 1
ATOM 1474 O O . VAL A 1 179 ? -25.758 18.677 16.286 1.00 79.81 179 VAL A O 1
ATOM 1477 N N . CYS A 1 180 ? -26.577 16.910 17.401 1.00 86.94 180 CYS A N 1
ATOM 1478 C CA . CYS A 1 180 ? -27.966 17.106 16.982 1.00 86.94 180 CYS A CA 1
ATOM 1479 C C . CYS A 1 180 ? -28.996 16.996 18.116 1.00 86.94 180 CYS A C 1
ATOM 1481 O O . CYS A 1 180 ? -30.191 16.944 17.837 1.00 86.94 180 CYS A O 1
ATOM 1483 N N . ASP A 1 181 ? -28.544 16.895 19.368 1.00 87.50 181 ASP A N 1
ATOM 1484 C CA . ASP A 1 181 ? -29.337 16.794 20.603 1.00 87.50 181 ASP A CA 1
ATOM 1485 C C . ASP A 1 181 ? -30.312 15.604 20.685 1.00 87.50 181 ASP A C 1
ATOM 1487 O O . ASP A 1 181 ? -31.062 15.457 21.654 1.00 87.50 181 ASP A O 1
ATOM 1491 N N . LEU A 1 182 ? -30.281 14.691 19.708 1.00 89.31 182 LEU A N 1
ATOM 1492 C CA . LEU A 1 182 ? -31.122 13.498 19.692 1.00 89.31 182 LEU A CA 1
ATOM 1493 C C . LEU A 1 182 ? -30.764 12.556 20.849 1.00 89.31 182 LEU A C 1
ATOM 1495 O O . LEU A 1 182 ? -29.600 12.204 21.035 1.00 89.31 182 LEU A O 1
ATOM 1499 N N . ILE A 1 183 ? -31.772 12.085 21.587 1.00 87.75 183 ILE A N 1
ATOM 1500 C CA . ILE A 1 183 ? -31.601 11.074 22.638 1.00 87.75 183 ILE A CA 1
ATOM 1501 C C . ILE A 1 183 ? -31.478 9.690 21.989 1.00 87.75 183 ILE A C 1
ATOM 1503 O O . ILE A 1 183 ? -32.409 9.209 21.344 1.00 87.75 183 ILE A O 1
ATOM 1507 N N . VAL A 1 184 ? -30.336 9.034 22.181 1.00 85.75 184 VAL A N 1
ATOM 1508 C CA . VAL A 1 184 ? -29.996 7.738 21.577 1.00 85.75 184 VAL A CA 1
ATOM 1509 C C . VAL A 1 184 ? -29.606 6.749 22.673 1.00 85.75 184 VAL A C 1
ATOM 1511 O O . VAL A 1 184 ? -29.006 7.128 23.678 1.00 85.75 184 VAL A O 1
ATOM 1514 N N . ALA A 1 185 ? -29.936 5.465 22.504 1.00 84.75 185 ALA A N 1
ATOM 1515 C CA . ALA A 1 185 ? -29.463 4.421 23.412 1.00 84.75 185 ALA A CA 1
ATOM 1516 C C . ALA A 1 185 ? -27.924 4.404 23.442 1.00 84.75 185 ALA A C 1
ATOM 1518 O O . ALA A 1 185 ? -27.282 4.452 22.391 1.00 84.75 185 ALA A O 1
ATOM 1519 N N . ALA A 1 186 ? -27.312 4.327 24.625 1.00 79.06 186 ALA A N 1
ATOM 1520 C CA . ALA A 1 186 ? -25.863 4.504 24.768 1.00 79.06 186 ALA A CA 1
ATOM 1521 C C . ALA A 1 186 ? -25.043 3.500 23.937 1.00 79.06 186 ALA A C 1
ATOM 1523 O O . ALA A 1 186 ? -24.009 3.851 23.372 1.00 79.06 186 ALA A O 1
ATOM 1524 N N . ASN A 1 187 ? -25.537 2.267 23.798 1.00 78.50 187 ASN A N 1
ATOM 1525 C CA . ASN A 1 187 ? -24.929 1.215 22.978 1.00 78.50 187 ASN A CA 1
ATOM 1526 C C . ASN A 1 187 ? -25.061 1.441 21.458 1.00 78.50 187 ASN A C 1
ATOM 1528 O O . ASN A 1 187 ? -24.421 0.733 20.686 1.00 78.50 187 ASN A O 1
ATOM 1532 N N . LYS A 1 188 ? -25.890 2.394 21.022 1.00 84.75 188 LYS A N 1
ATOM 1533 C CA . LYS A 1 188 ? -26.096 2.786 19.618 1.00 84.75 188 LYS A CA 1
ATOM 1534 C C . LYS A 1 188 ? -25.475 4.135 19.272 1.00 84.75 188 LYS A C 1
ATOM 1536 O O . LYS A 1 188 ? -25.540 4.555 18.121 1.00 84.75 188 LYS A O 1
ATOM 1541 N N . MET A 1 189 ? -24.851 4.807 20.237 1.00 80.69 189 MET A N 1
ATOM 1542 C CA . MET A 1 189 ? -24.301 6.143 20.029 1.00 80.69 189 MET A CA 1
ATOM 1543 C C . MET A 1 189 ? -23.166 6.161 18.994 1.00 80.69 189 MET A C 1
ATOM 1545 O O . MET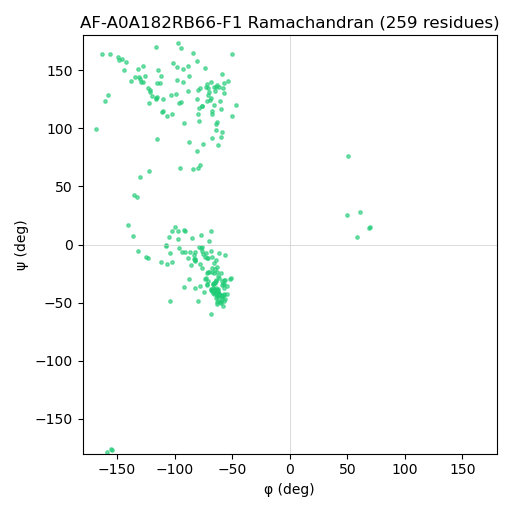 A 1 189 ? -23.127 7.073 18.180 1.00 80.69 189 MET A O 1
ATOM 1549 N N . ILE A 1 190 ? -22.301 5.137 18.961 1.00 77.25 190 ILE A N 1
ATOM 1550 C CA . ILE A 1 190 ? -21.220 5.019 17.959 1.00 77.25 190 ILE A CA 1
ATOM 1551 C C . ILE A 1 190 ? -21.790 4.913 16.533 1.00 77.25 190 ILE A C 1
ATOM 1553 O O . ILE A 1 190 ? -21.299 5.576 15.619 1.00 77.25 190 ILE A O 1
ATOM 1557 N N . ASP A 1 191 ? -22.850 4.121 16.348 1.00 81.44 191 ASP A N 1
ATOM 1558 C CA . ASP A 1 191 ? -23.543 4.008 15.060 1.00 81.44 191 ASP A CA 1
ATOM 1559 C C .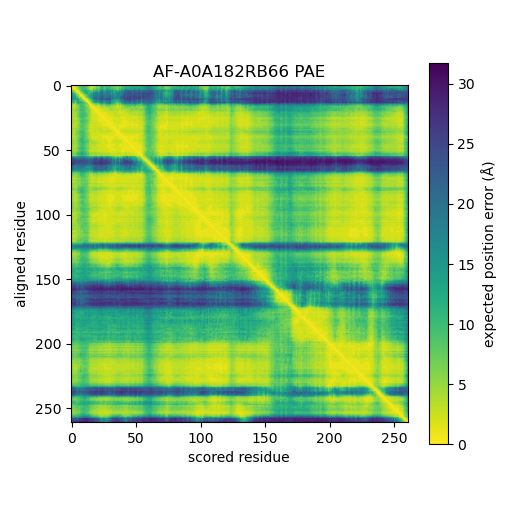 ASP A 1 191 ? -24.219 5.337 14.694 1.00 81.44 191 ASP A C 1
ATOM 1561 O O . ASP A 1 191 ? -24.156 5.776 13.549 1.00 81.44 191 ASP A O 1
ATOM 1565 N N . HIS A 1 192 ? -24.820 6.024 15.668 1.00 84.88 192 HIS A N 1
ATOM 1566 C CA . HIS A 1 192 ? -25.455 7.319 15.441 1.00 84.88 192 HIS A CA 1
ATOM 1567 C C . HIS A 1 192 ? -24.456 8.396 15.004 1.00 84.88 192 HIS A C 1
ATOM 1569 O O . HIS A 1 192 ? -24.667 9.031 13.981 1.00 84.88 192 HIS A O 1
ATOM 1575 N N . ILE A 1 193 ? -23.346 8.594 15.719 1.00 78.69 193 ILE A N 1
ATOM 1576 C CA . ILE A 1 193 ? -22.379 9.648 15.362 1.00 78.69 193 ILE A CA 1
ATOM 1577 C C . ILE A 1 193 ? -21.708 9.400 14.005 1.00 78.69 193 ILE A C 1
ATOM 1579 O O . ILE A 1 193 ? -21.285 10.354 13.350 1.00 78.69 193 ILE A O 1
ATOM 1583 N N . SER A 1 194 ? -21.700 8.153 13.521 1.00 82.31 194 SER A N 1
ATOM 1584 C CA . SER A 1 194 ? -21.261 7.854 12.157 1.00 82.31 194 SER A CA 1
ATOM 1585 C C . SER A 1 194 ? -22.137 8.529 11.090 1.00 82.31 194 SER A C 1
ATOM 1587 O O . SER A 1 194 ? -21.622 8.898 10.035 1.00 82.31 194 SER A O 1
ATOM 1589 N N . SER A 1 195 ? -23.418 8.815 11.380 1.00 84.44 195 SER A N 1
ATOM 1590 C CA . SER A 1 195 ? -24.278 9.607 10.485 1.00 84.44 195 SER A CA 1
ATOM 1591 C C . SER A 1 195 ? -23.837 11.066 10.369 1.00 84.44 195 SER A C 1
ATOM 1593 O O . SER A 1 195 ? -24.184 11.731 9.398 1.00 84.44 195 SER A O 1
ATOM 1595 N N . HIS A 1 196 ? -23.057 11.558 11.335 1.00 80.81 196 HIS A N 1
ATOM 1596 C CA . HIS A 1 196 ? -22.429 12.884 11.311 1.00 80.81 196 HIS A CA 1
ATOM 1597 C C . HIS A 1 196 ? -21.022 12.852 10.704 1.00 80.81 196 HIS A C 1
ATOM 1599 O O . HIS A 1 196 ? -20.276 13.818 10.837 1.00 80.81 196 HIS A O 1
ATOM 1605 N N . ASN A 1 197 ? -20.636 11.743 10.060 1.00 75.81 197 ASN A N 1
ATOM 1606 C CA . ASN A 1 197 ? -19.283 11.501 9.557 1.00 75.81 197 ASN A CA 1
ATOM 1607 C C . ASN A 1 197 ? -18.215 11.503 10.673 1.00 75.81 197 ASN A C 1
ATOM 1609 O O . ASN A 1 197 ? -17.046 11.823 10.449 1.00 75.81 197 ASN A O 1
ATOM 1613 N N . ILE A 1 198 ? -18.619 11.148 11.897 1.00 78.06 198 ILE A N 1
ATOM 1614 C CA . ILE A 1 198 ? -17.742 11.048 13.061 1.00 78.06 198 ILE A CA 1
ATOM 1615 C C . ILE A 1 198 ? -17.528 9.572 13.377 1.00 78.06 198 ILE A C 1
ATOM 1617 O O . ILE A 1 198 ? -18.422 8.876 13.850 1.00 78.06 198 ILE A O 1
ATOM 1621 N N . PHE A 1 199 ? -16.307 9.105 13.155 1.00 83.25 199 PHE A N 1
ATOM 1622 C CA . PHE A 1 199 ? -15.912 7.724 13.417 1.00 83.25 199 PHE A CA 1
ATOM 1623 C C . PHE A 1 199 ? -14.882 7.640 14.536 1.00 83.25 199 PHE A C 1
ATOM 1625 O O . PHE A 1 199 ? -14.070 8.550 14.704 1.00 83.25 199 PHE A O 1
ATOM 1632 N N . MET A 1 200 ? -14.884 6.535 15.280 1.00 80.19 200 MET A N 1
ATOM 1633 C CA . MET A 1 200 ? -13.927 6.268 16.358 1.00 80.19 200 MET A CA 1
ATOM 1634 C C . MET A 1 200 ? -12.492 6.147 15.846 1.00 80.19 200 MET A C 1
ATOM 1636 O O . MET A 1 200 ? -11.551 6.500 16.564 1.00 80.19 200 MET A O 1
ATOM 1640 N N . ILE A 1 201 ? -12.336 5.660 14.614 1.00 85.38 201 ILE A N 1
ATOM 1641 C CA . ILE A 1 201 ? -11.056 5.469 13.950 1.00 85.38 201 ILE A CA 1
ATOM 1642 C C . ILE A 1 201 ? -11.055 6.278 12.655 1.00 85.38 201 ILE A C 1
ATOM 1644 O O . ILE A 1 201 ? -12.008 6.235 11.878 1.00 85.38 201 ILE A O 1
ATOM 1648 N N . GLN A 1 202 ? -9.986 7.028 12.416 1.00 87.38 202 GLN A N 1
ATOM 1649 C CA . GLN A 1 202 ? -9.844 7.853 11.220 1.00 87.38 202 GLN A CA 1
ATOM 1650 C C . GLN A 1 202 ? -8.490 7.607 10.562 1.00 87.38 202 GLN A C 1
ATOM 1652 O O . GLN A 1 202 ? -7.479 7.393 11.240 1.00 87.38 202 GLN A O 1
ATOM 1657 N N . CYS A 1 203 ? -8.469 7.644 9.233 1.00 89.69 203 CYS A N 1
ATOM 1658 C CA . CYS A 1 203 ? -7.230 7.688 8.479 1.00 89.69 203 CYS A CA 1
ATOM 1659 C C . CYS A 1 203 ? -6.489 8.984 8.815 1.00 89.69 203 CYS A C 1
ATOM 1661 O O . CYS A 1 203 ? -7.094 10.049 8.902 1.00 89.69 203 CYS A O 1
ATOM 1663 N N . ILE A 1 204 ? -5.174 8.905 9.003 1.00 88.19 204 ILE A N 1
ATOM 1664 C CA . ILE A 1 204 ? -4.368 10.113 9.223 1.00 88.19 204 ILE A CA 1
ATOM 1665 C C . ILE A 1 204 ? -3.994 10.812 7.914 1.00 88.19 204 ILE A C 1
ATOM 1667 O O . ILE A 1 204 ? -3.522 11.938 7.947 1.00 88.19 204 ILE A O 1
ATOM 1671 N N . TYR A 1 205 ? -4.175 10.143 6.775 1.00 88.69 205 TYR A N 1
ATOM 1672 C CA . TYR A 1 205 ? -3.729 10.609 5.461 1.00 88.69 205 TYR A CA 1
ATOM 1673 C C . TYR A 1 205 ? -4.872 11.186 4.614 1.00 88.69 205 TYR A C 1
ATOM 1675 O O . TYR A 1 205 ? -4.622 11.868 3.620 1.00 88.69 205 TYR A O 1
ATOM 1683 N N . CYS A 1 206 ? -6.130 10.939 4.993 1.00 89.12 206 CYS A N 1
ATOM 1684 C CA . CYS A 1 206 ? -7.310 11.455 4.304 1.00 89.12 206 CYS A CA 1
ATOM 1685 C C . CYS A 1 206 ? -8.531 11.535 5.236 1.00 89.12 206 CYS A C 1
ATOM 1687 O O . CYS A 1 206 ? -8.449 11.251 6.428 1.00 89.12 206 CYS A O 1
ATOM 1689 N N . ASP A 1 207 ? -9.685 11.911 4.686 1.00 86.62 207 ASP A N 1
ATOM 1690 C CA . ASP A 1 207 ? -10.906 12.156 5.462 1.00 86.62 207 ASP A CA 1
ATOM 1691 C C . ASP A 1 207 ? -11.720 10.870 5.744 1.00 86.62 207 ASP A C 1
ATOM 1693 O O . ASP A 1 207 ? -12.815 10.936 6.297 1.00 86.62 207 ASP A O 1
ATOM 1697 N N . TYR A 1 208 ? -11.197 9.692 5.381 1.00 88.75 208 TYR A N 1
ATOM 1698 C CA . TYR A 1 208 ? -11.864 8.405 5.593 1.00 88.75 208 TYR A CA 1
ATOM 1699 C C . TYR A 1 208 ? -11.909 8.022 7.079 1.00 88.75 208 TYR A C 1
ATOM 1701 O O . TYR A 1 208 ? -10.886 8.029 7.771 1.00 88.75 208 TYR A O 1
ATOM 1709 N N . GLY A 1 209 ? -13.089 7.633 7.562 1.00 88.44 209 GLY A N 1
ATOM 1710 C CA . GLY A 1 209 ? -13.314 7.166 8.927 1.00 88.44 209 GLY A CA 1
ATOM 1711 C C . GLY A 1 209 ? -14.109 5.864 8.967 1.00 88.44 209 GLY A C 1
ATOM 1712 O O . GLY A 1 209 ? -14.891 5.567 8.067 1.00 88.44 209 GLY A O 1
ATOM 1713 N N . ILE A 1 210 ? -13.876 5.063 10.005 1.00 89.56 210 ILE A N 1
ATOM 1714 C CA . ILE A 1 210 ? -14.533 3.772 10.223 1.00 89.56 210 ILE A CA 1
ATOM 1715 C C . ILE A 1 210 ? -14.496 3.410 11.718 1.00 89.56 210 ILE A C 1
ATOM 1717 O O . ILE A 1 210 ? -13.732 3.978 12.493 1.00 89.56 210 ILE A O 1
ATOM 1721 N N . ASN A 1 211 ? -15.310 2.449 12.150 1.00 84.25 211 ASN A N 1
ATOM 1722 C CA . ASN A 1 211 ? -15.305 1.949 13.533 1.00 84.25 211 ASN A CA 1
ATOM 1723 C C . ASN A 1 211 ? -14.644 0.562 13.680 1.00 84.25 211 ASN A C 1
ATOM 1725 O O . ASN A 1 211 ? -14.675 -0.014 14.763 1.00 84.25 211 ASN A O 1
ATOM 1729 N N . ASP A 1 212 ? -14.035 0.031 12.613 1.00 88.31 212 ASP A N 1
ATOM 1730 C CA . ASP A 1 212 ? -13.374 -1.278 12.586 1.00 88.31 212 ASP A CA 1
ATOM 1731 C C . ASP A 1 212 ? -11.879 -1.155 12.244 1.00 88.31 212 ASP A C 1
ATOM 1733 O O . ASP A 1 212 ? -11.491 -0.549 11.240 1.00 88.31 212 ASP A O 1
ATOM 1737 N N . VAL A 1 213 ? -11.031 -1.757 13.083 1.00 90.75 213 VAL A N 1
ATOM 1738 C CA . VAL A 1 213 ? -9.566 -1.659 12.976 1.00 90.75 213 VAL A CA 1
ATOM 1739 C C . VAL A 1 213 ? -9.046 -2.353 11.713 1.00 90.75 213 VAL A C 1
ATOM 1741 O O . VAL A 1 213 ? -8.145 -1.844 11.047 1.00 90.75 213 VAL A O 1
ATOM 1744 N N . ASN A 1 214 ? -9.614 -3.502 11.343 1.00 92.94 214 ASN A N 1
ATOM 1745 C CA . ASN A 1 214 ? -9.159 -4.237 10.161 1.00 92.94 214 ASN A CA 1
ATOM 1746 C C . ASN A 1 214 ? -9.471 -3.466 8.877 1.00 92.94 214 ASN A C 1
ATOM 1748 O O . ASN A 1 214 ? -8.633 -3.387 7.978 1.00 92.94 214 ASN A O 1
ATOM 1752 N N . THR A 1 215 ? -10.639 -2.832 8.831 1.00 94.12 215 THR A N 1
ATOM 1753 C CA . THR A 1 215 ? -11.086 -2.021 7.702 1.00 94.12 215 THR A CA 1
ATOM 1754 C C . THR A 1 215 ? -10.242 -0.758 7.543 1.00 94.12 215 THR A C 1
ATOM 1756 O O . THR A 1 215 ? -9.886 -0.431 6.411 1.00 94.12 215 THR A O 1
ATOM 1759 N N . ILE A 1 216 ? -9.844 -0.070 8.629 1.00 94.00 216 ILE A N 1
ATOM 1760 C CA . ILE A 1 216 ? -8.936 1.084 8.482 1.00 94.00 216 ILE A CA 1
ATOM 1761 C C . ILE A 1 216 ? -7.546 0.655 8.010 1.00 94.00 216 ILE A C 1
ATOM 1763 O O . ILE A 1 216 ? -6.958 1.324 7.164 1.00 94.00 216 ILE A O 1
ATOM 1767 N N . MET A 1 217 ? -7.025 -0.473 8.511 1.00 94.88 217 MET A N 1
ATOM 1768 C CA . MET A 1 217 ? -5.716 -0.970 8.087 1.00 94.88 217 MET A CA 1
ATOM 1769 C C . MET A 1 217 ? -5.738 -1.326 6.602 1.00 94.88 217 MET A C 1
ATOM 1771 O O . MET A 1 217 ? -4.827 -0.942 5.876 1.00 94.88 217 MET A O 1
ATOM 1775 N N . LYS A 1 218 ? -6.799 -2.002 6.145 1.00 93.56 218 LYS A N 1
ATOM 1776 C CA . LYS A 1 218 ? -7.021 -2.299 4.727 1.00 93.56 218 LYS A CA 1
ATOM 1777 C C . LYS A 1 218 ? -7.085 -1.017 3.889 1.00 93.56 218 LYS A C 1
ATOM 1779 O O . LYS A 1 218 ? -6.390 -0.925 2.888 1.00 93.56 218 LYS A O 1
ATOM 1784 N N . HIS A 1 219 ? -7.830 -0.005 4.338 1.00 93.38 219 HIS A N 1
ATOM 1785 C CA . HIS A 1 219 ? -7.892 1.293 3.658 1.00 93.38 219 HIS A CA 1
ATOM 1786 C C . HIS A 1 219 ? -6.504 1.939 3.495 1.00 93.38 219 HIS A C 1
ATOM 1788 O O . HIS A 1 219 ? -6.149 2.339 2.391 1.00 93.38 219 HIS A O 1
ATOM 1794 N N . VAL A 1 220 ? -5.698 2.006 4.563 1.00 93.62 220 VAL A N 1
ATOM 1795 C CA . VAL A 1 220 ? -4.335 2.571 4.494 1.00 93.62 220 VAL A CA 1
ATOM 1796 C C . VAL A 1 220 ? -3.449 1.751 3.553 1.00 93.62 220 VAL A C 1
ATOM 1798 O O . VAL A 1 220 ? -2.698 2.315 2.766 1.00 93.62 220 VAL A O 1
ATOM 1801 N N . VAL A 1 221 ? -3.568 0.425 3.586 1.00 93.25 221 VAL A N 1
ATOM 1802 C CA . VAL A 1 221 ? -2.839 -0.485 2.692 1.00 93.25 221 VAL A CA 1
ATOM 1803 C C . VAL A 1 221 ? -3.181 -0.253 1.223 1.00 93.25 221 VAL A C 1
ATOM 1805 O O . VAL A 1 221 ? -2.262 -0.252 0.403 1.00 93.25 221 VAL A O 1
ATOM 1808 N N . ASP A 1 222 ? -4.459 -0.059 0.902 1.00 89.81 222 ASP A N 1
ATOM 1809 C CA . ASP A 1 222 ? -4.959 0.040 -0.473 1.00 89.81 222 ASP A CA 1
ATOM 1810 C C . ASP A 1 222 ? -4.784 1.443 -1.075 1.00 89.81 222 ASP A C 1
ATOM 1812 O O . ASP A 1 222 ? -4.483 1.574 -2.262 1.00 89.81 222 ASP A O 1
ATOM 1816 N N . GLU A 1 223 ? -4.969 2.492 -0.269 1.00 90.56 223 GLU A N 1
ATOM 1817 C CA . GLU A 1 223 ? -5.006 3.886 -0.740 1.00 90.56 223 GLU A CA 1
ATOM 1818 C C . GLU A 1 223 ? -3.738 4.684 -0.376 1.00 90.56 223 GLU A C 1
ATOM 1820 O O . GLU A 1 223 ? -3.468 5.725 -0.977 1.00 90.56 223 GLU A O 1
ATOM 1825 N N . HIS A 1 224 ? -2.931 4.202 0.578 1.00 90.62 224 HIS A N 1
ATOM 1826 C CA . HIS A 1 224 ? -1.750 4.894 1.115 1.00 90.62 224 HIS A CA 1
ATOM 1827 C C . HIS A 1 224 ? -0.535 3.956 1.250 1.00 90.62 224 HIS A C 1
ATOM 1829 O O . HIS A 1 224 ? 0.193 3.991 2.241 1.00 90.62 224 HIS A O 1
ATOM 1835 N N . SER A 1 225 ? -0.287 3.110 0.246 1.00 89.25 225 SER A N 1
ATOM 1836 C CA . SER A 1 225 ? 0.770 2.087 0.282 1.00 89.25 225 SER A CA 1
ATOM 1837 C C . SER A 1 225 ? 2.184 2.631 0.538 1.00 89.25 225 SER A C 1
ATOM 1839 O O . SER A 1 225 ? 3.007 1.936 1.132 1.00 89.25 225 SER A O 1
ATOM 1841 N N . ASP A 1 226 ? 2.485 3.861 0.117 1.00 90.62 226 ASP A N 1
ATOM 1842 C CA . ASP A 1 226 ? 3.801 4.497 0.311 1.00 90.62 226 ASP A CA 1
ATOM 1843 C C . ASP A 1 226 ? 3.987 5.141 1.687 1.00 90.62 226 ASP A C 1
ATOM 1845 O O . ASP A 1 226 ? 5.090 5.570 2.043 1.00 90.62 226 ASP A O 1
ATOM 1849 N N . GLU A 1 227 ? 2.922 5.164 2.481 1.00 91.25 227 GLU A N 1
ATOM 1850 C CA . GLU A 1 227 ? 2.931 5.664 3.842 1.00 91.25 227 GLU A CA 1
ATOM 1851 C C . GLU A 1 227 ? 3.146 4.539 4.863 1.00 91.25 227 GLU A C 1
ATOM 1853 O O . GLU A 1 227 ? 3.136 3.342 4.560 1.00 91.25 227 GLU A O 1
ATOM 1858 N N . LEU A 1 228 ? 3.398 4.934 6.111 1.00 92.62 228 LEU A N 1
ATOM 1859 C CA . LEU A 1 228 ? 3.458 3.994 7.229 1.00 92.62 228 LEU A CA 1
ATOM 1860 C C . LEU A 1 228 ? 2.050 3.514 7.595 1.00 92.62 228 LEU A C 1
ATOM 1862 O O . LEU A 1 228 ? 1.075 4.245 7.433 1.00 92.62 228 LEU A O 1
ATOM 1866 N N . LEU A 1 229 ? 1.931 2.303 8.148 1.00 93.94 229 LEU A N 1
ATOM 1867 C CA . LEU A 1 229 ? 0.628 1.798 8.581 1.00 93.94 229 LEU A CA 1
ATOM 1868 C C . LEU A 1 229 ? 0.204 2.481 9.888 1.00 93.94 229 LEU A C 1
ATOM 1870 O O . LEU A 1 229 ? 0.468 1.991 10.992 1.00 93.94 229 LEU A O 1
ATOM 1874 N N . CYS A 1 230 ? -0.441 3.636 9.743 1.00 91.81 230 CYS A N 1
ATOM 1875 C CA . CYS A 1 230 ? -0.834 4.517 10.831 1.00 91.81 230 CYS A CA 1
ATOM 1876 C C . CYS A 1 230 ? -2.308 4.927 10.726 1.00 91.81 230 CYS A C 1
ATOM 1878 O O . CYS A 1 230 ? -2.818 5.191 9.639 1.00 91.81 230 CYS A O 1
ATOM 1880 N N . TYR A 1 231 ? -2.987 5.030 11.866 1.00 90.50 231 TYR A N 1
ATOM 1881 C CA . TYR A 1 231 ? -4.359 5.540 11.960 1.00 90.50 231 TYR A CA 1
ATOM 1882 C C . TYR A 1 231 ? -4.592 6.248 13.302 1.00 90.50 231 TYR A C 1
ATOM 1884 O O . TYR A 1 231 ? -3.877 6.017 14.275 1.00 90.50 231 TYR A O 1
ATOM 1892 N N . HIS A 1 232 ? -5.593 7.119 13.371 1.00 84.88 232 HIS A N 1
ATOM 1893 C CA . HIS A 1 232 ? -5.965 7.850 14.582 1.00 84.88 232 HIS A CA 1
ATOM 1894 C C . HIS A 1 232 ? -7.137 7.168 15.294 1.00 84.88 232 HIS A C 1
ATOM 1896 O O . HIS A 1 232 ? -8.066 6.705 14.637 1.00 84.88 232 HIS A O 1
ATOM 1902 N N . VAL A 1 233 ? -7.116 7.139 16.632 1.00 80.69 233 VAL A N 1
ATOM 1903 C CA . VAL A 1 233 ? -8.242 6.682 17.463 1.00 80.69 233 VAL A CA 1
ATOM 1904 C C . VAL A 1 233 ? -8.641 7.805 18.414 1.00 80.69 233 VAL A C 1
ATOM 1906 O O . VAL A 1 233 ? -7.834 8.230 19.244 1.00 80.69 233 VAL A O 1
ATOM 1909 N N . ARG A 1 234 ? -9.901 8.246 18.340 1.00 73.44 234 ARG A N 1
ATOM 1910 C CA . ARG A 1 234 ? -10.391 9.443 19.053 1.00 73.44 234 ARG A CA 1
ATOM 1911 C C . ARG A 1 234 ? -10.399 9.321 20.583 1.00 73.44 234 ARG A C 1
ATOM 1913 O O . ARG A 1 234 ? -10.440 10.324 21.280 1.00 73.44 234 ARG A O 1
ATOM 1920 N N . CYS A 1 235 ? -10.294 8.106 21.123 1.00 64.56 235 CYS A N 1
ATOM 1921 C CA . CYS A 1 235 ? -10.245 7.843 22.566 1.00 64.56 235 CYS A CA 1
ATOM 1922 C C . CYS A 1 235 ? -8.814 7.662 23.125 1.00 64.56 235 CYS A C 1
ATOM 1924 O O . CYS A 1 235 ? -8.649 7.193 24.257 1.00 64.56 235 CYS A O 1
ATOM 1926 N N . SER A 1 236 ? -7.759 7.973 22.360 1.00 56.25 236 SER A N 1
ATOM 1927 C CA . SER A 1 236 ? -6.390 7.763 22.848 1.00 56.25 236 SER A CA 1
ATOM 1928 C C . SER A 1 236 ? -6.060 8.715 24.003 1.00 56.25 236 SER A C 1
ATOM 1930 O O . SER A 1 236 ? -5.928 9.920 23.816 1.00 56.25 236 SER A O 1
ATOM 1932 N N . LYS A 1 237 ? -5.881 8.160 25.209 1.00 54.09 237 LYS A N 1
ATOM 1933 C CA . LYS A 1 237 ? -5.333 8.880 26.375 1.00 54.09 237 LYS A CA 1
ATOM 1934 C C . LYS A 1 237 ? -3.807 9.049 26.309 1.00 54.09 237 LYS A C 1
ATOM 1936 O O . LYS A 1 237 ? -3.228 9.651 27.207 1.00 54.09 237 LYS A O 1
ATOM 1941 N N . ASN A 1 238 ? -3.156 8.504 25.278 1.00 49.06 238 ASN A N 1
ATOM 1942 C CA . ASN A 1 238 ? -1.703 8.411 25.182 1.00 49.06 238 ASN A CA 1
ATOM 1943 C C . ASN A 1 238 ? -1.147 9.308 24.068 1.00 49.06 238 ASN A C 1
ATOM 1945 O O . ASN A 1 238 ? -1.738 9.434 22.997 1.00 49.06 238 ASN A O 1
ATOM 1949 N N . VAL A 1 239 ? 0.041 9.865 24.315 1.00 53.25 239 VAL A N 1
ATOM 1950 C CA . VAL A 1 239 ? 0.938 10.404 23.283 1.00 53.25 239 VAL A CA 1
ATOM 1951 C C . VAL A 1 239 ? 1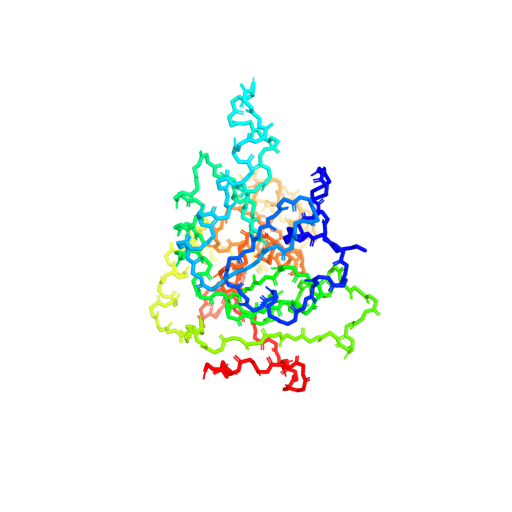.682 9.221 22.637 1.00 53.25 239 VAL A C 1
ATOM 1953 O O . VAL A 1 239 ? 2.224 8.404 23.387 1.00 53.25 239 VAL A O 1
ATOM 1956 N N . PRO A 1 240 ? 1.788 9.113 21.295 1.00 61.19 240 PRO A N 1
ATOM 1957 C CA . PRO A 1 240 ? 1.236 9.990 20.258 1.00 61.19 240 PRO A CA 1
ATOM 1958 C C . PRO A 1 240 ? -0.256 9.725 19.955 1.00 61.19 240 PRO A C 1
ATOM 1960 O O . PRO A 1 240 ? -0.747 8.621 20.183 1.00 61.19 240 PRO A O 1
ATOM 1963 N N . PRO A 1 241 ? -0.977 10.714 19.388 1.00 70.75 241 PRO A N 1
ATOM 1964 C CA . PRO A 1 241 ? -2.418 10.643 19.124 1.00 70.75 241 PRO A CA 1
ATOM 1965 C C . PRO A 1 241 ? -2.789 9.660 18.005 1.00 70.75 241 PRO A C 1
ATOM 1967 O O . PRO A 1 241 ? -3.952 9.556 17.645 1.00 70.75 241 PRO A O 1
ATOM 1970 N N . PHE A 1 242 ? -1.833 8.939 17.428 1.00 78.62 242 PHE A N 1
ATOM 1971 C CA . PHE A 1 242 ? -2.060 7.952 16.383 1.00 78.62 242 PHE A CA 1
ATOM 1972 C C . PHE A 1 242 ? -1.417 6.622 16.766 1.00 78.62 242 PHE A C 1
ATOM 1974 O O . PHE A 1 242 ? -0.427 6.563 17.496 1.00 78.62 242 PHE A O 1
ATOM 1981 N N . ILE A 1 243 ? -1.977 5.545 16.236 1.00 85.94 243 ILE A N 1
ATOM 1982 C CA . ILE A 1 243 ? -1.449 4.197 16.361 1.00 85.94 243 ILE A CA 1
ATOM 1983 C C . ILE A 1 243 ? -0.602 3.920 15.128 1.00 85.94 243 ILE A C 1
ATOM 1985 O O . ILE A 1 243 ? -1.106 3.977 14.009 1.00 85.94 243 ILE A O 1
ATOM 1989 N N . ARG A 1 244 ? 0.674 3.591 15.343 1.00 89.69 244 ARG A N 1
ATOM 1990 C CA . ARG A 1 244 ? 1.536 2.978 14.330 1.00 89.69 244 ARG A CA 1
ATOM 1991 C C . ARG A 1 244 ? 1.536 1.471 14.539 1.00 89.69 244 ARG A C 1
ATOM 1993 O O . ARG A 1 244 ? 1.922 0.995 15.606 1.00 89.69 244 ARG A O 1
ATOM 2000 N N . VAL A 1 245 ? 1.140 0.719 13.522 1.00 88.75 245 VAL A N 1
ATOM 2001 C CA . VAL A 1 245 ? 1.095 -0.742 13.594 1.00 88.75 245 VAL A CA 1
ATOM 2002 C C . VAL A 1 245 ? 2.513 -1.303 13.482 1.00 88.75 245 VAL A C 1
ATOM 2004 O O . VAL A 1 245 ? 3.195 -1.101 12.485 1.00 88.75 245 VAL A O 1
ATOM 2007 N N . GLN A 1 246 ? 2.963 -2.019 14.513 1.00 87.44 246 GLN A N 1
ATOM 2008 C CA . GLN A 1 246 ? 4.294 -2.636 14.580 1.00 87.44 246 GLN A CA 1
ATOM 2009 C C . GLN A 1 246 ? 4.186 -4.107 14.985 1.00 87.44 246 GLN A C 1
ATOM 2011 O O . GLN A 1 246 ? 4.726 -4.537 16.005 1.00 87.44 246 GLN A O 1
ATOM 2016 N N . ASN A 1 247 ? 3.447 -4.893 14.204 1.00 86.38 247 ASN A N 1
ATOM 2017 C CA . ASN A 1 247 ? 3.344 -6.316 14.492 1.00 86.38 247 ASN A CA 1
ATOM 2018 C C . ASN A 1 247 ? 4.693 -6.989 14.228 1.00 86.38 247 ASN A C 1
ATOM 2020 O O . ASN A 1 247 ? 5.387 -6.673 13.260 1.00 86.38 247 ASN A O 1
ATOM 2024 N N . ARG A 1 248 ? 5.080 -7.919 15.105 1.00 85.88 248 ARG A N 1
ATOM 2025 C CA . ARG A 1 248 ? 6.297 -8.707 14.903 1.00 85.88 248 ARG A CA 1
ATOM 2026 C C . ARG A 1 248 ? 6.085 -9.618 13.700 1.00 85.88 248 ARG A C 1
ATOM 2028 O O . ARG A 1 248 ? 5.226 -10.495 13.730 1.00 85.88 248 ARG A O 1
ATOM 2035 N N . ILE A 1 249 ? 6.862 -9.388 12.649 1.00 88.12 249 ILE A N 1
ATOM 2036 C CA . ILE A 1 249 ? 6.929 -10.258 11.478 1.00 88.12 249 ILE A CA 1
ATOM 2037 C C . ILE A 1 249 ? 8.157 -11.133 11.656 1.00 88.12 249 ILE A C 1
ATOM 2039 O O . ILE A 1 249 ? 9.238 -10.632 11.961 1.00 88.12 249 ILE A O 1
ATOM 2043 N N . SER A 1 250 ? 7.969 -12.437 11.503 1.00 88.81 250 SER A N 1
ATOM 2044 C CA . SER A 1 250 ? 9.044 -13.390 11.720 1.00 88.81 250 SER A CA 1
ATOM 2045 C C . SER A 1 250 ? 10.183 -13.198 10.706 1.00 88.81 250 SER A C 1
ATOM 2047 O O . SER A 1 250 ? 9.882 -13.008 9.521 1.00 88.81 250 SER A O 1
ATOM 2049 N N . PRO A 1 251 ? 11.468 -13.224 11.117 1.00 88.56 251 PRO A N 1
ATOM 2050 C CA . PRO A 1 251 ? 12.601 -12.967 10.223 1.00 88.56 251 PRO A CA 1
ATOM 2051 C C . PRO A 1 251 ? 12.633 -13.862 8.978 1.00 88.56 251 PRO A C 1
ATOM 2053 O O . PRO A 1 251 ? 12.960 -13.391 7.894 1.00 88.56 251 PRO A O 1
ATOM 2056 N N . GLU A 1 252 ? 12.216 -15.123 9.089 1.00 90.00 252 GLU A N 1
ATOM 2057 C CA . GLU A 1 252 ? 12.161 -16.087 7.984 1.00 90.00 252 GLU A CA 1
ATOM 2058 C C . GLU A 1 252 ? 11.117 -15.753 6.910 1.00 90.00 252 GLU A C 1
ATOM 2060 O O . GLU A 1 252 ? 11.108 -16.375 5.842 1.00 90.00 252 GLU A O 1
ATOM 2065 N N . ARG A 1 253 ? 10.220 -14.790 7.162 1.00 90.69 253 ARG A N 1
ATOM 2066 C CA . ARG A 1 253 ? 9.325 -14.260 6.124 1.00 90.69 253 ARG A CA 1
ATOM 2067 C C . ARG A 1 253 ? 10.039 -13.282 5.197 1.00 90.69 253 ARG A C 1
ATOM 2069 O O . ARG A 1 253 ? 9.518 -13.041 4.114 1.00 90.69 253 ARG A O 1
ATOM 2076 N N . PHE A 1 254 ? 11.198 -12.741 5.568 1.00 91.94 254 PHE A N 1
ATOM 2077 C CA . PHE A 1 254 ? 11.916 -11.786 4.731 1.00 91.94 254 PHE A CA 1
ATOM 2078 C C . PHE A 1 254 ? 12.867 -12.480 3.753 1.00 91.94 254 PHE A C 1
ATOM 2080 O O . PHE A 1 254 ? 13.672 -13.326 4.137 1.00 91.94 254 PHE A O 1
ATOM 2087 N N . ILE A 1 255 ? 12.801 -12.073 2.486 1.00 92.69 255 ILE A N 1
ATOM 2088 C CA . ILE A 1 255 ? 13.821 -12.369 1.476 1.00 92.69 255 ILE A CA 1
ATOM 2089 C C . ILE A 1 255 ? 14.651 -11.097 1.312 1.00 92.69 255 ILE A C 1
ATOM 2091 O O . ILE A 1 255 ? 14.132 -10.085 0.839 1.00 92.69 255 ILE A O 1
ATOM 2095 N N . ASN A 1 256 ? 15.918 -11.130 1.727 1.00 89.81 256 ASN A N 1
ATOM 2096 C CA . ASN A 1 256 ? 16.823 -9.995 1.568 1.00 89.81 256 ASN A CA 1
ATOM 2097 C C . ASN A 1 256 ? 17.364 -9.959 0.131 1.00 89.81 256 ASN A C 1
ATOM 2099 O O . ASN A 1 256 ? 18.131 -10.833 -0.272 1.00 89.81 256 ASN A O 1
ATOM 2103 N N . CYS A 1 257 ? 16.972 -8.940 -0.629 1.00 82.75 257 CYS A N 1
ATOM 2104 C CA . CYS A 1 257 ? 17.555 -8.638 -1.928 1.00 82.75 257 CYS A CA 1
ATOM 2105 C C . CYS A 1 257 ? 18.652 -7.583 -1.764 1.00 82.75 257 CYS A C 1
ATOM 2107 O O . CYS A 1 257 ? 18.533 -6.457 -2.255 1.00 82.75 257 CYS A O 1
ATOM 2109 N N . GLU A 1 258 ? 19.730 -7.956 -1.073 1.00 71.25 258 GLU A N 1
ATOM 2110 C CA . GLU A 1 258 ? 21.008 -7.268 -1.213 1.00 71.25 258 GLU A CA 1
ATOM 2111 C C . GLU A 1 258 ? 21.409 -7.385 -2.677 1.00 71.25 258 GLU A C 1
ATOM 2113 O O . GLU A 1 258 ? 21.519 -8.474 -3.242 1.00 71.25 258 GLU A 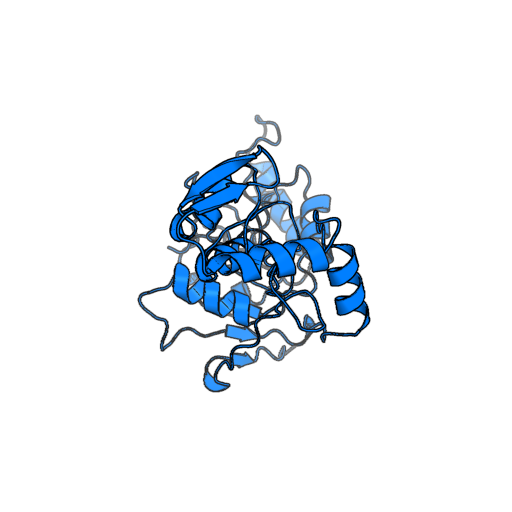O 1
ATOM 2118 N N . GLN A 1 259 ? 21.484 -6.239 -3.339 1.00 51.31 259 GLN A N 1
ATOM 2119 C CA . GLN A 1 259 ? 21.760 -6.183 -4.758 1.00 51.31 259 GLN A CA 1
ATOM 2120 C C . GLN A 1 259 ? 23.172 -6.740 -4.977 1.00 51.31 259 GLN A C 1
ATOM 2122 O O . GLN A 1 259 ? 24.152 -6.051 -4.715 1.00 51.31 259 GLN A O 1
ATOM 2127 N N . ASN A 1 260 ? 23.269 -7.981 -5.465 1.00 34.31 260 ASN A N 1
ATOM 2128 C CA . ASN A 1 260 ? 24.413 -8.413 -6.260 1.00 34.31 260 ASN A CA 1
ATOM 2129 C C . ASN A 1 260 ? 24.409 -7.533 -7.519 1.00 34.31 260 ASN A C 1
ATOM 2131 O O . ASN A 1 260 ? 23.758 -7.866 -8.512 1.00 34.31 260 ASN A O 1
ATOM 2135 N N . PHE A 1 261 ? 25.019 -6.354 -7.406 1.00 37.53 261 PHE A N 1
ATOM 2136 C CA . PHE A 1 261 ? 25.404 -5.509 -8.530 1.00 37.53 261 PHE A CA 1
ATOM 2137 C C . PHE A 1 261 ? 26.732 -5.987 -9.101 1.00 37.53 261 PHE A C 1
ATOM 2139 O O . PHE A 1 261 ? 27.634 -6.302 -8.294 1.00 37.53 261 PHE A O 1
#

Organism: Anopheles funestus (NCBI:txid62324)

Nearest PDB structures (foldseek):
  2k5c-assembly1_A  TM=2.562E-01  e=5.866E+00  Pyrococcus furiosus

Solvent-accessible surface area (backbone atoms only — not comparable to full-atom values): 15320 Å² total; per-residue (Å²): 108,33,56,36,49,42,83,66,81,76,91,71,81,80,33,36,30,54,57,91,57,68,38,72,69,51,65,71,32,82,42,61,49,33,33,71,56,61,63,50,58,35,86,47,65,68,62,48,54,60,53,51,53,65,64,63,69,76,46,93,85,58,74,97,50,98,81,53,46,62,33,35,44,39,59,49,93,55,70,42,96,41,69,67,60,37,47,50,45,48,62,64,61,48,44,42,38,19,24,30,37,73,81,44,47,35,43,9,44,23,63,58,34,45,51,55,47,38,62,74,76,40,70,94,42,66,92,76,55,41,37,36,35,35,66,95,25,60,68,80,92,48,73,67,56,51,54,53,50,61,70,45,48,81,74,90,72,94,51,73,64,60,53,52,55,55,59,65,50,62,84,36,74,60,41,64,37,94,89,75,64,49,77,36,47,40,95,47,42,69,68,52,40,41,78,73,75,44,46,57,26,31,45,32,87,53,92,56,60,38,85,47,72,68,60,50,52,50,47,40,40,59,78,39,28,61,42,69,54,51,34,29,42,79,82,58,91,49,89,65,67,50,49,70,68,78,74,89,71,63,72,88,35,54,42,79,49,73,78,90,119